Protein AF-A0A0G0AXN4-F1 (afdb_monomer)

Foldseek 3Di:
DVLQVLCCVPVVDRPFQADDCDDDPCNVVVVVVCVVQVVQAAAPDPVCVVVLVCLLQVLPDLLVVLLVVLVVLLPPPPPVPLNVLLVVLVVVLVVVSVSCNVGHHHHPVCSVVSSVSSLSSSVSSLVSVLPDPPDDNVVNVVSVVSNVVSVVVVVVVCCCVVVPCVPPHPLRVCVVVVVDDPLVVCCVQQVQCSFVLVCLVPPPPFAFEEAELQVCLVPPDPNVVSQSRRNRYHHDPVHPVPVQVVCCVVCCLVVFDKHKYFDQDAQDDLVPQDDPDPPDDPRNSSSSSSVNVQRVQWDDPDRRMTMHTSVSVVPD

Mean predicted aligned error: 14.29 Å

Solvent-accessible surface area (backbone atoms only — not comparable to full-atom values): 17798 Å² total; per-residue (Å²): 112,67,71,46,56,48,32,30,71,74,66,74,44,56,88,46,82,56,86,55,80,65,71,73,96,57,33,70,68,43,64,64,49,50,59,70,50,51,77,73,22,47,61,62,42,87,83,41,43,60,58,53,56,49,62,52,44,76,56,41,70,64,54,56,51,49,40,56,57,20,57,63,40,64,71,51,84,89,48,62,68,63,40,52,51,37,52,49,36,52,47,51,51,51,52,46,53,51,48,29,46,76,31,60,24,53,39,78,81,52,42,60,59,54,30,49,41,50,50,52,33,40,50,55,25,46,51,52,48,60,72,41,86,88,60,60,72,68,60,42,50,54,51,52,52,54,49,51,54,38,51,53,47,34,49,53,51,48,48,53,58,57,68,30,69,86,71,49,46,71,63,60,51,32,36,74,73,67,76,40,54,72,64,62,47,42,38,69,72,27,59,65,49,30,55,40,38,57,43,19,64,68,40,88,92,47,76,43,61,41,50,70,45,46,43,50,41,73,77,74,37,78,58,45,57,51,70,80,60,34,70,36,36,46,81,59,87,79,49,61,74,74,45,52,62,67,54,46,70,71,37,19,67,80,68,60,42,66,48,33,35,66,41,86,72,68,62,67,61,76,89,72,63,63,72,90,51,97,83,61,52,74,65,49,40,49,29,42,48,50,29,34,54,49,48,64,43,29,50,75,80,46,59,38,22,33,42,35,40,37,68,53,73,76,78,116

Structure (mmCIF, N/CA/C/O backbone):
data_AF-A0A0G0AXN4-F1
#
_entry.id   AF-A0A0G0AXN4-F1
#
loop_
_atom_site.group_PDB
_atom_site.id
_atom_site.type_symbol
_atom_site.label_atom_id
_atom_site.label_alt_id
_atom_site.label_comp_id
_atom_site.label_asym_id
_atom_site.label_entity_id
_atom_site.label_seq_id
_atom_site.pdbx_PDB_ins_code
_atom_site.Cartn_x
_atom_site.Cartn_y
_atom_site.Cartn_z
_atom_site.occupancy
_atom_site.B_iso_or_equiv
_atom_site.auth_seq_id
_atom_site.auth_comp_id
_atom_site.auth_asym_id
_atom_site.auth_atom_id
_atom_site.pdbx_PDB_model_num
ATOM 1 N N . GLY A 1 1 ? -11.201 -4.595 -3.837 1.00 35.09 1 GLY A N 1
ATOM 2 C CA . GLY A 1 1 ? -12.211 -5.566 -4.305 1.00 35.09 1 GLY A CA 1
ATOM 3 C C . GLY A 1 1 ? -11.827 -6.123 -5.661 1.00 35.09 1 GLY A C 1
ATOM 4 O O . GLY A 1 1 ? -11.268 -7.204 -5.726 1.00 35.09 1 GLY A O 1
ATOM 5 N N . TYR A 1 2 ? -12.055 -5.346 -6.721 1.00 38.50 2 TYR A N 1
ATOM 6 C CA . TYR A 1 2 ? -11.791 -5.703 -8.124 1.00 38.50 2 TYR A CA 1
ATOM 7 C C . TYR A 1 2 ? -10.370 -6.229 -8.407 1.00 38.50 2 TYR A C 1
ATOM 9 O O . TYR A 1 2 ? -10.210 -7.338 -8.906 1.00 38.50 2 TYR A O 1
ATOM 17 N N . TRP A 1 3 ? -9.335 -5.502 -7.976 1.00 40.78 3 TRP A N 1
ATOM 18 C CA . TRP A 1 3 ? -7.927 -5.896 -8.150 1.00 40.78 3 TRP A CA 1
ATOM 19 C C . TRP A 1 3 ? -7.558 -7.231 -7.493 1.00 40.78 3 TRP A C 1
ATOM 21 O O . TRP A 1 3 ? -6.656 -7.925 -7.953 1.00 40.78 3 TRP A O 1
ATOM 31 N N . TYR A 1 4 ? -8.295 -7.630 -6.456 1.00 52.03 4 TYR A N 1
ATOM 32 C CA . TYR A 1 4 ? -8.109 -8.922 -5.804 1.00 52.03 4 TYR A CA 1
ATOM 33 C C . TYR A 1 4 ? -8.625 -10.064 -6.670 1.00 52.03 4 TYR A C 1
ATOM 35 O O . TYR A 1 4 ? -7.916 -11.042 -6.877 1.00 52.03 4 TYR A O 1
ATOM 43 N N . ILE A 1 5 ? -9.835 -9.908 -7.209 1.00 43.62 5 ILE A N 1
ATOM 44 C CA . ILE A 1 5 ? -10.459 -10.889 -8.100 1.00 43.62 5 ILE A CA 1
ATOM 45 C C . ILE A 1 5 ? -9.647 -10.996 -9.394 1.00 43.62 5 ILE A C 1
ATOM 47 O O . ILE A 1 5 ? -9.349 -12.099 -9.838 1.00 43.62 5 ILE A O 1
ATOM 51 N N . LYS A 1 6 ? -9.193 -9.863 -9.942 1.00 42.75 6 LYS A N 1
ATOM 52 C CA . LYS A 1 6 ? -8.328 -9.832 -11.125 1.00 42.75 6 LYS A CA 1
ATOM 53 C C . LYS A 1 6 ? -7.014 -10.591 -10.900 1.00 42.75 6 LYS A C 1
ATOM 55 O O . LYS A 1 6 ? -6.674 -11.441 -11.713 1.00 42.75 6 LYS A O 1
ATOM 60 N N . ASN A 1 7 ? -6.299 -10.344 -9.798 1.00 42.16 7 ASN A N 1
ATOM 61 C CA . ASN A 1 7 ? -5.041 -11.050 -9.518 1.00 42.16 7 ASN A CA 1
ATOM 62 C C . ASN A 1 7 ? -5.248 -12.552 -9.268 1.00 42.16 7 ASN A C 1
ATOM 64 O O . ASN A 1 7 ? -4.429 -13.350 -9.713 1.00 42.16 7 ASN A O 1
ATOM 68 N N . ILE A 1 8 ? -6.361 -12.946 -8.634 1.00 44.78 8 ILE A N 1
ATOM 69 C CA . ILE A 1 8 ? -6.760 -14.360 -8.517 1.00 44.78 8 ILE A CA 1
ATOM 70 C C . ILE A 1 8 ? -6.939 -14.988 -9.901 1.00 44.78 8 ILE A C 1
ATOM 72 O O . ILE A 1 8 ? -6.417 -16.071 -10.144 1.00 44.78 8 ILE A O 1
ATOM 76 N N . ILE A 1 9 ? -7.668 -14.319 -10.799 1.00 42.59 9 ILE A N 1
ATOM 77 C CA . ILE A 1 9 ? -7.989 -14.843 -12.133 1.00 42.59 9 ILE A CA 1
ATOM 78 C C . ILE A 1 9 ? -6.741 -14.910 -13.021 1.00 42.59 9 ILE A C 1
ATOM 80 O O . ILE A 1 9 ? -6.538 -15.906 -13.706 1.00 42.59 9 ILE A O 1
ATOM 84 N N . ILE A 1 10 ? -5.899 -13.873 -13.009 1.00 40.69 10 ILE A N 1
ATOM 85 C CA . ILE A 1 10 ? -4.757 -13.754 -13.928 1.00 40.69 10 ILE A CA 1
ATOM 86 C C . ILE A 1 10 ? -3.542 -14.545 -13.444 1.00 40.69 10 ILE A C 1
ATOM 88 O O . ILE A 1 10 ? -2.899 -15.224 -14.239 1.00 40.69 10 ILE A O 1
ATOM 92 N N . TYR A 1 11 ? -3.218 -14.479 -12.152 1.00 38.41 11 TYR A N 1
ATOM 93 C CA . TYR A 1 11 ? -2.011 -15.112 -11.609 1.00 38.41 11 TYR A CA 1
ATOM 94 C C . TYR A 1 11 ? -2.297 -16.452 -10.922 1.00 38.41 11 TYR A C 1
ATOM 96 O O . TYR A 1 11 ? -1.381 -17.071 -10.382 1.00 38.41 11 TYR A O 1
ATOM 104 N N . GLY A 1 12 ? -3.562 -16.897 -10.891 1.00 32.59 12 GLY A N 1
ATOM 105 C CA . GLY A 1 12 ? -3.993 -18.107 -10.176 1.00 32.59 12 GLY A CA 1
ATOM 106 C C . GLY A 1 12 ? -3.777 -18.035 -8.661 1.00 32.59 12 GLY A C 1
ATOM 107 O O . GLY A 1 12 ? -3.978 -19.017 -7.951 1.00 32.59 12 GLY A O 1
ATOM 108 N N . ASN A 1 13 ? -3.337 -16.880 -8.163 1.00 35.72 13 ASN A N 1
ATOM 109 C CA . ASN A 1 13 ? -2.926 -16.665 -6.796 1.00 35.72 13 ASN A CA 1
ATOM 110 C C . ASN A 1 13 ? -3.374 -15.251 -6.418 1.00 35.72 13 ASN A C 1
ATOM 112 O O . ASN A 1 13 ? -2.931 -14.284 -7.051 1.00 35.72 13 ASN A O 1
ATOM 116 N N . PRO A 1 14 ? -4.277 -15.082 -5.436 1.00 38.84 14 PRO A N 1
ATOM 117 C CA . PRO A 1 14 ? -4.548 -13.754 -4.925 1.00 38.84 14 PRO A CA 1
ATOM 118 C C . PRO A 1 14 ? -3.212 -13.184 -4.467 1.00 38.84 14 PRO A C 1
ATOM 120 O O . PRO A 1 14 ? -2.593 -13.739 -3.563 1.00 38.84 14 PRO A O 1
ATOM 123 N N . ILE A 1 15 ? -2.769 -12.066 -5.042 1.00 37.84 15 ILE A N 1
ATOM 124 C CA . ILE A 1 15 ? -1.743 -11.242 -4.399 1.00 37.84 15 ILE A CA 1
ATOM 125 C C . ILE A 1 15 ? -2.423 -10.629 -3.163 1.00 37.84 15 ILE A C 1
ATOM 127 O O . ILE A 1 15 ? -2.881 -9.489 -3.152 1.00 37.84 15 ILE A O 1
ATOM 131 N N . TYR A 1 16 ? -2.594 -11.468 -2.148 1.00 40.22 16 TYR A N 1
ATOM 132 C CA . TYR A 1 16 ? -2.980 -11.162 -0.790 1.00 40.22 16 TYR A CA 1
ATOM 133 C C . TYR A 1 16 ? -1.839 -11.682 0.079 1.00 40.22 16 TYR A C 1
ATOM 135 O O . TYR A 1 16 ? -1.549 -12.875 0.026 1.00 40.22 16 TYR A O 1
ATOM 143 N N . PRO A 1 17 ? -1.249 -10.861 0.958 1.00 37.78 17 PRO A N 1
ATOM 144 C CA . PRO A 1 17 ? -0.261 -11.356 1.911 1.00 37.78 17 PRO A CA 1
ATOM 145 C C . PRO A 1 17 ? -0.874 -12.244 3.016 1.00 37.78 17 PRO A C 1
ATOM 147 O O . PRO A 1 17 ? -0.171 -12.620 3.942 1.00 37.78 17 PRO A O 1
ATOM 150 N N . PHE A 1 18 ? -2.186 -12.533 2.987 1.00 39.19 18 PHE A N 1
ATOM 151 C CA . PHE A 1 18 ? -2.944 -12.842 4.206 1.00 39.19 18 PHE A CA 1
ATOM 152 C C . PHE A 1 18 ? -3.647 -14.197 4.257 1.00 39.19 18 PHE A C 1
ATOM 154 O O . PHE A 1 18 ? -4.275 -14.463 5.266 1.00 39.19 18 PHE A O 1
ATOM 161 N N . LEU A 1 19 ? -3.643 -15.045 3.230 1.00 37.22 19 LEU A N 1
ATOM 162 C CA . LEU A 1 19 ? -4.358 -16.335 3.347 1.00 37.22 19 LEU A CA 1
ATOM 163 C C . LEU A 1 19 ? -3.520 -17.538 2.943 1.00 37.22 19 LEU A C 1
ATOM 165 O O . LEU A 1 19 ? -3.677 -18.598 3.540 1.00 37.22 19 LEU A O 1
ATOM 169 N N . PHE A 1 20 ? -2.578 -17.365 2.019 1.00 40.06 20 PHE A N 1
ATOM 170 C CA . PHE A 1 20 ? -1.683 -18.434 1.608 1.00 40.06 20 PHE A CA 1
ATOM 171 C C . PHE A 1 20 ? -0.272 -17.859 1.448 1.00 40.06 20 PHE A C 1
ATOM 173 O O . PHE A 1 20 ? -0.110 -16.884 0.712 1.00 40.06 20 PHE A O 1
ATOM 180 N N . PRO A 1 21 ? 0.764 -18.411 2.112 1.00 39.25 21 PRO A N 1
ATOM 181 C CA . PRO A 1 21 ? 2.118 -18.205 1.619 1.00 39.25 21 PRO A CA 1
ATOM 182 C C . PRO A 1 21 ? 2.131 -18.691 0.169 1.00 39.25 21 PRO A C 1
ATOM 184 O O . PRO A 1 21 ? 1.560 -19.738 -0.122 1.00 39.25 21 PRO A O 1
ATOM 187 N N . CYS A 1 22 ? 2.690 -17.910 -0.754 1.00 44.44 22 CYS A N 1
ATOM 188 C CA . CYS A 1 22 ? 2.650 -18.252 -2.172 1.00 44.44 22 CYS A CA 1
ATOM 189 C C . C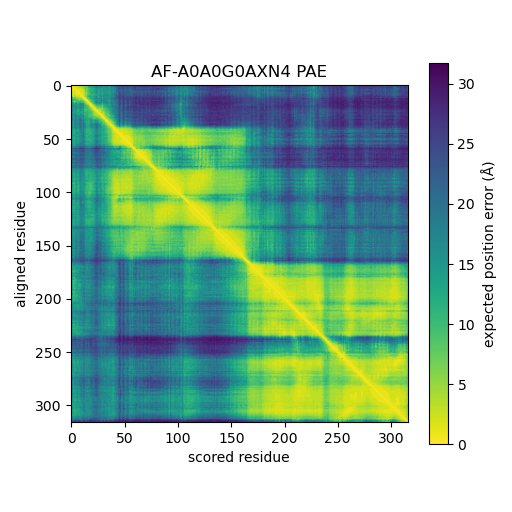YS A 1 22 ? 3.141 -19.687 -2.398 1.00 44.44 22 CYS A C 1
ATOM 191 O O . CYS A 1 22 ? 4.254 -20.041 -2.009 1.00 44.44 22 CYS A O 1
ATOM 193 N N . TRP A 1 23 ? 2.289 -20.518 -2.995 1.00 37.66 23 TRP A N 1
ATOM 194 C CA . TRP A 1 23 ? 2.576 -21.919 -3.290 1.00 37.66 23 TRP A CA 1
ATOM 195 C C . TRP A 1 23 ? 2.819 -22.105 -4.790 1.00 37.66 23 TRP A C 1
ATOM 197 O O . TRP A 1 23 ? 2.284 -21.374 -5.622 1.00 37.66 23 TRP A O 1
ATOM 207 N N . GLY A 1 24 ? 3.647 -23.088 -5.146 1.00 48.31 24 GLY A N 1
ATOM 208 C CA . GLY A 1 24 ? 3.966 -23.409 -6.540 1.00 48.31 24 GLY A CA 1
ATOM 209 C C . GLY A 1 24 ? 5.061 -22.531 -7.162 1.00 48.31 24 GLY A C 1
ATOM 210 O O . GLY A 1 24 ? 5.946 -22.027 -6.473 1.00 48.31 24 GLY A O 1
ATOM 211 N N . LYS A 1 25 ? 5.026 -22.380 -8.494 1.00 38.31 25 LYS A N 1
ATOM 212 C CA . LYS A 1 25 ? 6.112 -21.784 -9.304 1.00 38.31 25 LYS A CA 1
ATOM 213 C C . LYS A 1 25 ? 6.425 -20.307 -9.014 1.00 38.31 25 LYS A C 1
ATOM 215 O O . LYS A 1 25 ? 7.510 -19.866 -9.367 1.00 38.31 25 LYS A O 1
ATOM 220 N N . TYR A 1 26 ? 5.524 -19.570 -8.362 1.00 40.53 26 TYR A N 1
ATOM 221 C CA . TYR A 1 26 ? 5.661 -18.126 -8.101 1.00 40.53 26 TYR A CA 1
ATOM 222 C C . TYR A 1 26 ? 6.087 -17.793 -6.658 1.00 40.53 26 TYR A C 1
ATOM 224 O O . TYR A 1 26 ? 6.039 -16.640 -6.237 1.00 40.53 26 TYR A O 1
ATOM 232 N N . ALA A 1 27 ? 6.508 -18.792 -5.870 1.00 46.47 27 ALA A N 1
ATOM 233 C CA . ALA A 1 27 ? 6.927 -18.589 -4.480 1.00 46.47 27 ALA A CA 1
ATOM 234 C C . ALA A 1 27 ? 8.145 -17.648 -4.335 1.00 46.47 27 ALA A C 1
ATOM 236 O O . ALA A 1 27 ? 8.232 -16.906 -3.356 1.00 46.47 27 ALA A O 1
ATOM 237 N N . MET A 1 28 ? 9.060 -17.635 -5.315 1.00 41.72 28 MET A N 1
ATOM 238 C CA . MET A 1 28 ? 10.238 -16.752 -5.315 1.00 41.72 28 MET A CA 1
ATOM 239 C C . MET A 1 28 ? 9.874 -15.265 -5.454 1.00 41.72 28 MET A C 1
ATOM 241 O O . MET A 1 28 ? 10.440 -14.442 -4.736 1.00 41.72 28 MET A O 1
ATOM 245 N N . ASP A 1 29 ? 8.885 -14.926 -6.285 1.00 41.50 29 ASP A N 1
ATOM 246 C CA . ASP A 1 29 ? 8.445 -13.538 -6.516 1.00 41.50 29 ASP A CA 1
ATOM 247 C C . ASP A 1 29 ? 7.659 -12.952 -5.332 1.00 41.50 29 ASP A C 1
ATOM 249 O O . ASP A 1 29 ? 7.487 -11.740 -5.207 1.00 41.50 29 ASP A O 1
ATOM 253 N N . CYS A 1 30 ? 7.194 -13.798 -4.411 1.00 43.09 30 CYS A N 1
ATOM 254 C CA . CYS A 1 30 ? 6.518 -13.342 -3.201 1.00 43.09 30 CYS A CA 1
ATOM 255 C C . CYS A 1 30 ? 7.479 -12.967 -2.071 1.00 43.09 30 CYS A C 1
ATOM 257 O O . CYS A 1 30 ? 7.135 -12.116 -1.251 1.00 43.09 30 CYS A O 1
ATOM 259 N N . ASN A 1 31 ? 8.695 -13.519 -2.038 1.00 36.31 31 ASN A N 1
ATOM 260 C CA . ASN A 1 31 ? 9.705 -13.092 -1.064 1.00 36.31 31 ASN A CA 1
ATOM 261 C C . ASN A 1 31 ? 10.154 -11.641 -1.301 1.00 36.31 31 ASN A C 1
ATOM 263 O O . ASN A 1 31 ? 10.486 -10.947 -0.344 1.00 36.31 31 ASN A O 1
ATOM 267 N N . THR A 1 32 ? 10.089 -11.151 -2.541 1.00 37.12 32 THR A N 1
ATOM 268 C CA . THR A 1 32 ? 10.331 -9.739 -2.884 1.00 37.12 32 THR A CA 1
ATOM 269 C C . THR A 1 32 ? 9.103 -8.847 -2.644 1.00 37.12 32 THR A C 1
ATOM 271 O O . THR A 1 32 ? 9.248 -7.644 -2.440 1.00 37.12 32 THR A O 1
ATOM 274 N N . GLY A 1 33 ? 7.892 -9.417 -2.595 1.00 35.66 33 GLY A N 1
ATOM 275 C CA . GLY A 1 33 ? 6.657 -8.731 -2.180 1.00 35.66 33 GLY A CA 1
ATOM 276 C C . GLY A 1 33 ? 6.429 -8.681 -0.658 1.00 35.66 33 GLY A C 1
ATOM 277 O O . GLY A 1 33 ? 5.703 -7.823 -0.159 1.00 35.66 33 GLY A O 1
ATOM 278 N N . ALA A 1 34 ? 7.059 -9.567 0.115 1.00 34.31 34 ALA A N 1
ATOM 279 C CA . ALA A 1 34 ? 6.960 -9.565 1.576 1.00 34.31 34 ALA A CA 1
ATOM 280 C C . ALA A 1 34 ? 7.666 -8.351 2.212 1.00 34.31 34 ALA A C 1
ATOM 282 O O . ALA A 1 34 ? 7.193 -7.821 3.218 1.00 34.31 34 ALA A O 1
ATOM 283 N N . SER A 1 35 ? 8.751 -7.860 1.604 1.00 36.22 35 SER A N 1
ATOM 284 C CA . SER A 1 35 ? 9.393 -6.581 1.950 1.00 36.22 35 SER A CA 1
ATOM 285 C C . SER A 1 35 ? 8.551 -5.372 1.522 1.00 36.22 35 SER A C 1
ATOM 287 O O . SER A 1 35 ? 8.444 -4.414 2.278 1.00 36.22 35 SER A O 1
ATOM 289 N N . PHE A 1 36 ? 7.861 -5.458 0.382 1.00 35.50 36 PHE A N 1
ATOM 290 C CA . PHE A 1 36 ? 6.991 -4.409 -0.171 1.00 35.50 36 PHE A CA 1
ATOM 291 C C . PHE A 1 36 ? 5.822 -4.003 0.752 1.00 35.50 36 PHE A C 1
ATOM 293 O O . PHE A 1 36 ? 5.457 -2.836 0.809 1.00 35.50 36 PHE A O 1
ATOM 300 N N . PHE A 1 37 ? 5.241 -4.941 1.514 1.00 35.12 37 PHE A N 1
ATOM 301 C CA . PHE A 1 37 ? 4.202 -4.640 2.522 1.00 35.12 37 PHE A CA 1
ATOM 302 C C . PHE A 1 37 ? 4.708 -4.696 3.974 1.00 35.12 37 PHE A C 1
ATOM 304 O O . PHE A 1 37 ? 4.029 -4.222 4.892 1.00 35.12 37 PHE A O 1
ATOM 311 N N . GLY A 1 38 ? 5.889 -5.280 4.197 1.00 32.91 38 GLY A N 1
ATOM 312 C CA . GLY A 1 38 ? 6.520 -5.408 5.511 1.00 32.91 38 GLY A CA 1
ATOM 313 C C . GLY A 1 38 ? 6.941 -4.072 6.125 1.00 32.91 38 GLY A C 1
ATOM 314 O O . GLY A 1 38 ? 7.048 -3.985 7.346 1.00 32.91 38 GLY A O 1
ATOM 315 N N . GLU A 1 39 ? 7.117 -3.033 5.305 1.00 37.66 39 GLU A N 1
ATOM 316 C CA . GLU A 1 39 ? 7.390 -1.663 5.761 1.00 37.66 39 GLU A CA 1
ATOM 317 C C . GLU A 1 39 ? 6.123 -0.872 6.112 1.00 37.66 39 GLU A C 1
ATOM 319 O O . GLU A 1 39 ? 6.180 0.107 6.851 1.00 37.66 39 GLU A O 1
ATOM 324 N N . TRP A 1 40 ? 4.954 -1.295 5.623 1.00 40.88 40 TRP A N 1
ATOM 325 C CA . TRP A 1 40 ? 3.707 -0.545 5.803 1.00 40.88 40 TRP A CA 1
ATOM 326 C C . TRP A 1 40 ? 2.955 -0.956 7.071 1.00 40.88 40 TRP A C 1
ATOM 328 O O . TRP A 1 40 ? 2.123 -0.202 7.569 1.00 40.88 40 TRP A O 1
ATOM 338 N N . THR A 1 41 ? 3.238 -2.140 7.619 1.00 50.28 41 THR A N 1
ATOM 339 C CA . THR A 1 41 ? 2.525 -2.727 8.762 1.00 50.28 41 THR A CA 1
ATOM 340 C C . THR A 1 41 ? 3.457 -2.954 9.955 1.00 50.28 41 THR A C 1
ATOM 342 O O . THR A 1 41 ? 4.608 -3.358 9.825 1.00 50.28 41 THR A O 1
ATOM 345 N N . THR A 1 42 ? 2.966 -2.718 11.172 1.00 59.34 42 THR A N 1
ATOM 346 C CA . THR A 1 42 ? 3.735 -2.979 12.396 1.00 59.34 42 THR A CA 1
ATOM 347 C C . THR A 1 42 ? 3.603 -4.449 12.790 1.00 59.34 42 THR A C 1
ATOM 349 O O . THR A 1 42 ? 2.513 -4.904 13.134 1.00 59.34 42 THR A O 1
ATOM 352 N N . LYS A 1 43 ? 4.700 -5.216 12.803 1.00 66.19 43 LYS A N 1
ATOM 353 C CA . LYS A 1 43 ? 4.677 -6.627 13.243 1.00 66.19 43 LYS A CA 1
ATOM 354 C C . LYS A 1 43 ? 4.092 -6.762 14.653 1.00 66.19 43 LYS A C 1
ATOM 356 O O . LYS A 1 43 ? 4.540 -6.073 15.567 1.00 66.19 43 LYS A O 1
ATOM 361 N N . ILE A 1 44 ? 3.152 -7.688 14.847 1.00 68.62 44 ILE A N 1
ATOM 362 C CA . ILE A 1 44 ? 2.536 -7.956 16.156 1.00 68.62 44 ILE A CA 1
ATOM 363 C C . ILE A 1 44 ? 3.407 -8.953 16.932 1.00 68.62 44 ILE A C 1
ATOM 365 O O . ILE A 1 44 ? 3.253 -10.168 16.826 1.00 68.62 44 ILE A O 1
ATOM 369 N N . ASN A 1 45 ? 4.353 -8.431 17.707 1.00 76.00 45 ASN A N 1
ATOM 370 C CA . ASN A 1 45 ? 5.250 -9.196 18.575 1.00 76.00 45 ASN A CA 1
ATOM 371 C C . ASN A 1 45 ? 5.336 -8.541 19.966 1.00 76.00 45 ASN A C 1
ATOM 373 O O . ASN A 1 45 ? 4.788 -7.462 20.180 1.00 76.00 45 ASN A O 1
ATOM 377 N N . LEU A 1 46 ? 6.028 -9.173 20.917 1.00 77.25 46 LEU A N 1
ATOM 378 C CA . LEU A 1 46 ? 6.146 -8.654 22.289 1.00 77.25 46 LEU A CA 1
ATOM 379 C C . LEU A 1 46 ? 6.779 -7.254 22.364 1.00 77.25 46 LEU A C 1
ATOM 381 O O . LEU A 1 46 ? 6.455 -6.490 23.269 1.00 77.25 46 LEU A O 1
ATOM 385 N N . VAL A 1 47 ? 7.634 -6.901 21.402 1.00 74.88 47 VAL A N 1
ATOM 386 C CA . VAL A 1 47 ? 8.285 -5.584 21.333 1.00 74.88 47 VAL A CA 1
ATOM 387 C C . VAL A 1 47 ? 7.272 -4.500 20.949 1.00 74.88 47 VAL A C 1
ATOM 389 O O . VAL A 1 47 ? 7.175 -3.463 21.602 1.00 74.88 47 VAL A O 1
ATOM 392 N N . ASN A 1 48 ? 6.456 -4.763 19.928 1.00 71.06 48 ASN A N 1
ATOM 393 C CA . ASN A 1 48 ? 5.556 -3.776 19.336 1.00 71.06 48 ASN A CA 1
ATOM 394 C C . ASN A 1 48 ? 4.146 -3.779 19.940 1.00 71.06 48 ASN A C 1
ATOM 396 O O . ASN A 1 48 ? 3.427 -2.790 19.800 1.00 71.06 48 ASN A O 1
ATOM 400 N N . ILE A 1 49 ? 3.728 -4.852 20.624 1.00 79.31 49 ILE A N 1
ATOM 401 C CA . ILE A 1 49 ? 2.353 -5.003 21.134 1.00 79.31 49 ILE A CA 1
ATOM 402 C C . ILE A 1 49 ? 1.958 -3.865 22.076 1.00 79.31 49 ILE A C 1
ATOM 404 O O . ILE A 1 49 ? 0.828 -3.384 22.032 1.00 79.31 49 ILE A O 1
ATOM 408 N N . LYS A 1 50 ? 2.906 -3.371 22.882 1.00 78.50 50 LYS A N 1
ATOM 409 C CA . LYS A 1 50 ? 2.683 -2.224 23.765 1.00 78.50 50 LYS A CA 1
ATOM 410 C C . LYS A 1 50 ? 2.357 -0.965 22.962 1.00 78.50 50 LYS A C 1
ATOM 412 O O . LYS A 1 50 ? 1.409 -0.264 23.303 1.00 78.50 50 LYS A O 1
ATOM 417 N N . SER A 1 51 ? 3.115 -0.700 21.898 1.00 73.81 51 SER A N 1
ATOM 418 C CA . SER A 1 51 ? 2.877 0.436 21.000 1.00 73.81 51 SER A CA 1
ATOM 419 C C . SER A 1 51 ? 1.520 0.311 20.303 1.00 73.81 51 SER A C 1
ATOM 421 O O . SER A 1 51 ? 0.736 1.256 20.310 1.00 73.81 51 SER A O 1
ATOM 423 N N . ILE A 1 52 ? 1.187 -0.888 19.813 1.00 75.81 52 ILE A N 1
ATOM 424 C CA . ILE A 1 52 ? -0.100 -1.185 19.171 1.00 75.81 52 ILE A CA 1
ATOM 425 C C . ILE A 1 52 ? -1.266 -0.913 20.134 1.00 75.81 52 ILE A C 1
ATOM 427 O O . ILE A 1 52 ? -2.163 -0.141 19.800 1.00 75.81 52 ILE A O 1
ATOM 431 N N . ILE A 1 53 ? -1.238 -1.461 21.354 1.00 78.31 53 ILE A N 1
ATOM 432 C CA . ILE A 1 53 ? -2.310 -1.270 22.348 1.00 78.31 53 ILE A CA 1
ATOM 433 C C . ILE A 1 53 ? -2.437 0.201 22.759 1.00 78.31 53 ILE A C 1
ATOM 435 O O . ILE A 1 53 ? -3.546 0.727 22.832 1.00 78.31 53 ILE A O 1
ATOM 439 N N . LEU A 1 54 ? -1.317 0.889 22.999 1.00 75.88 54 LEU A N 1
ATOM 440 C CA . LEU A 1 54 ? -1.338 2.316 23.331 1.00 75.88 54 LEU A CA 1
ATOM 441 C C . LEU A 1 54 ? -1.876 3.158 22.172 1.00 75.88 54 LEU A C 1
ATOM 443 O O . LEU A 1 54 ? -2.600 4.124 22.406 1.00 75.88 54 LEU A O 1
ATOM 447 N N . SER A 1 55 ? -1.576 2.774 20.930 1.00 73.81 55 SER A N 1
ATOM 448 C CA . SER A 1 55 ? -2.109 3.456 19.755 1.00 73.81 55 SER A CA 1
ATOM 449 C C . SER A 1 55 ? -3.632 3.331 19.674 1.00 73.81 55 SER A C 1
ATOM 451 O O . SER A 1 55 ? -4.282 4.310 19.316 1.00 73.81 55 SER A O 1
ATOM 453 N N . LEU A 1 56 ? -4.204 2.175 20.038 1.00 75.25 56 LEU A N 1
ATOM 454 C CA . LEU A 1 56 ? -5.649 1.897 20.020 1.00 75.25 56 LEU A CA 1
ATOM 455 C C . LEU A 1 56 ? -6.431 2.676 21.091 1.00 75.25 56 LEU A C 1
ATOM 457 O O . LEU A 1 56 ? -7.653 2.791 21.012 1.00 75.25 56 LEU A O 1
ATOM 461 N N . ILE A 1 57 ? -5.738 3.232 22.091 1.00 74.62 57 ILE A N 1
ATOM 462 C CA . ILE A 1 57 ? -6.335 3.992 23.194 1.00 74.62 57 ILE A CA 1
ATOM 463 C C . ILE A 1 57 ? -5.679 5.384 23.280 1.00 74.62 57 ILE A C 1
ATOM 465 O O . ILE A 1 57 ? -4.991 5.713 24.252 1.00 74.62 57 ILE A O 1
ATOM 469 N N . PRO A 1 58 ? -5.901 6.262 22.283 1.00 60.06 58 PRO A N 1
ATOM 470 C CA . PRO A 1 58 ? -5.213 7.550 22.209 1.00 60.06 58 PRO A CA 1
ATOM 471 C C . PRO A 1 58 ? -5.640 8.542 23.306 1.00 60.06 58 PRO A C 1
ATOM 473 O O . PRO A 1 58 ? -4.922 9.500 23.590 1.00 60.06 58 PRO A O 1
ATOM 476 N N . GLY A 1 59 ? -6.789 8.319 23.958 1.00 60.25 59 GLY A N 1
ATOM 477 C CA . GLY A 1 59 ? -7.297 9.159 25.053 1.00 60.25 59 GLY A CA 1
ATOM 478 C C . GLY A 1 59 ? -6.504 9.066 26.367 1.00 60.25 59 GLY A C 1
ATOM 479 O O . GLY A 1 59 ? -6.824 9.779 27.319 1.00 60.25 59 GLY A O 1
ATOM 480 N N . GLY A 1 60 ? -5.456 8.236 26.415 1.00 65.12 60 GLY A N 1
ATOM 481 C CA . GLY A 1 60 ? -4.500 8.156 27.518 1.00 65.12 60 GLY A CA 1
ATOM 482 C C . GLY A 1 60 ? -4.917 7.233 28.668 1.00 65.12 60 GLY A C 1
ATOM 483 O O . GLY A 1 60 ? -5.893 6.484 28.591 1.00 65.12 60 GLY A O 1
ATOM 484 N N . LYS A 1 61 ? -4.158 7.317 29.771 1.00 66.75 61 LYS A N 1
ATOM 485 C CA . LYS A 1 61 ? -4.318 6.514 31.000 1.00 66.75 61 LYS A CA 1
ATOM 486 C C . LYS A 1 61 ? -5.766 6.414 31.538 1.00 66.75 61 LYS A C 1
ATOM 488 O O . LYS A 1 61 ? -6.105 5.332 32.008 1.00 66.75 61 LYS A O 1
ATOM 493 N N . PRO A 1 62 ? -6.641 7.442 31.453 1.00 66.56 62 PRO A N 1
ATOM 494 C CA . PRO A 1 62 ? -8.005 7.355 31.988 1.00 66.56 62 PRO A CA 1
ATOM 495 C C . PRO A 1 62 ? -8.871 6.272 31.333 1.00 66.56 62 PRO A C 1
ATOM 497 O O . PRO A 1 62 ? -9.598 5.575 32.033 1.00 66.56 62 PRO A O 1
ATOM 500 N N . ILE A 1 63 ? -8.765 6.074 30.013 1.00 65.69 63 ILE A N 1
ATOM 501 C CA . ILE A 1 63 ? -9.535 5.032 29.309 1.00 65.69 63 ILE A CA 1
ATOM 502 C C . ILE A 1 63 ? -9.037 3.644 29.691 1.00 65.69 63 ILE A C 1
ATOM 504 O O . ILE A 1 63 ? -9.840 2.738 29.872 1.00 65.69 63 ILE A O 1
ATOM 508 N N . VAL A 1 64 ? -7.724 3.489 29.867 1.00 66.56 64 VAL A N 1
ATOM 509 C CA . VAL A 1 64 ? -7.118 2.236 30.337 1.00 66.56 64 VAL A CA 1
ATOM 510 C C . VAL A 1 64 ? -7.576 1.920 31.762 1.00 66.56 64 VAL A C 1
ATOM 512 O O . VAL A 1 64 ? -7.957 0.790 32.044 1.00 66.56 64 VAL A O 1
ATOM 515 N N . ILE A 1 65 ? -7.610 2.921 32.648 1.00 67.50 65 ILE A N 1
ATOM 516 C CA . ILE A 1 65 ? -8.123 2.775 34.017 1.00 67.50 65 ILE A CA 1
ATOM 517 C C . ILE A 1 65 ? -9.605 2.389 33.995 1.00 67.50 65 ILE A C 1
ATOM 519 O O . ILE A 1 65 ? -10.001 1.471 34.705 1.00 67.50 65 ILE A O 1
ATOM 523 N N . MET A 1 66 ? -10.421 3.025 33.152 1.00 65.50 66 MET A N 1
ATOM 524 C CA . MET A 1 66 ? -11.829 2.651 33.009 1.00 65.50 66 MET A CA 1
ATOM 525 C C . MET A 1 66 ? -11.997 1.254 32.426 1.00 65.50 66 MET A C 1
ATOM 527 O O . MET A 1 66 ? -12.808 0.502 32.947 1.00 65.50 66 MET A O 1
ATOM 531 N N . ALA A 1 67 ? -11.208 0.869 31.421 1.00 65.25 67 ALA A N 1
ATOM 532 C CA . ALA A 1 67 ? -11.204 -0.490 30.894 1.00 65.25 67 ALA A CA 1
ATOM 533 C C . ALA A 1 67 ? -10.915 -1.499 32.014 1.00 65.25 67 ALA A C 1
ATOM 535 O O . ALA A 1 67 ? -11.706 -2.418 32.198 1.00 65.25 67 ALA A O 1
ATOM 536 N N . LEU A 1 68 ? -9.880 -1.260 32.829 1.00 67.12 68 LEU A N 1
ATOM 537 C CA . LEU A 1 68 ? -9.505 -2.105 33.970 1.00 67.12 68 LEU A CA 1
ATOM 538 C C . LEU A 1 68 ? -10.589 -2.171 35.060 1.00 67.12 68 LEU A C 1
ATOM 540 O O . LEU A 1 68 ? -10.925 -3.257 35.532 1.00 67.12 68 LEU A O 1
ATOM 544 N N . LEU A 1 69 ? -11.173 -1.033 35.446 1.00 66.38 69 LEU A N 1
ATOM 545 C CA . LEU A 1 69 ? -12.281 -0.976 36.414 1.00 66.38 69 LEU A CA 1
ATOM 546 C C . LEU A 1 69 ? -13.533 -1.687 35.883 1.00 66.38 69 LEU A C 1
ATOM 548 O O . LEU A 1 69 ? -14.287 -2.322 36.625 1.00 66.38 69 LEU A O 1
ATOM 552 N N . SER A 1 70 ? -13.741 -1.623 34.573 1.00 63.88 70 SER A N 1
ATOM 553 C CA . SER A 1 70 ? -14.861 -2.262 33.902 1.00 63.88 70 SER A CA 1
ATOM 554 C C . SER A 1 70 ? -14.700 -3.789 33.838 1.00 63.88 70 SER A C 1
ATOM 556 O O . SER A 1 70 ? -15.686 -4.506 34.014 1.00 63.88 70 SER A O 1
ATOM 558 N N . THR A 1 71 ? -13.467 -4.311 33.757 1.00 66.25 71 THR A N 1
ATOM 559 C CA . THR A 1 71 ? -13.183 -5.754 33.838 1.00 66.25 71 THR A CA 1
ATOM 560 C C . THR A 1 71 ? -13.579 -6.347 35.191 1.00 66.25 71 TH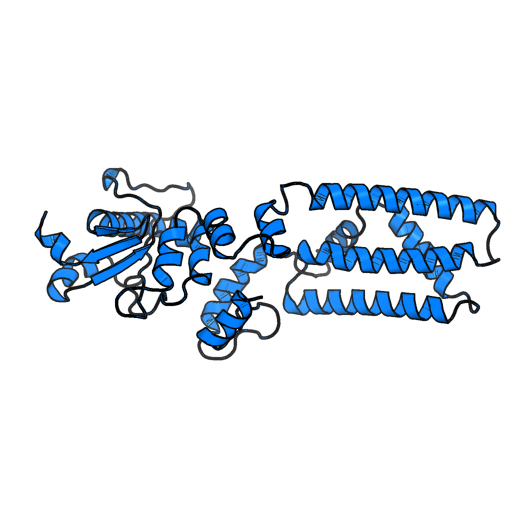R A C 1
ATOM 562 O O . THR A 1 71 ? -14.125 -7.447 35.240 1.00 66.25 71 THR A O 1
ATOM 565 N N . PHE A 1 72 ? -13.407 -5.607 36.294 1.00 67.56 72 PHE A N 1
ATOM 566 C CA . PHE A 1 72 ? -13.889 -6.038 37.618 1.00 67.56 72 PHE A CA 1
ATOM 567 C C . PHE A 1 72 ? -15.420 -6.151 37.681 1.00 67.56 72 PHE A C 1
ATOM 569 O O . PHE A 1 72 ? -15.969 -6.999 38.388 1.00 67.56 72 PHE A O 1
ATOM 576 N N . SER A 1 73 ? -16.129 -5.351 36.885 1.00 64.50 73 SER A N 1
ATOM 577 C CA . SER A 1 73 ? -17.597 -5.338 36.841 1.00 64.50 73 SER A CA 1
ATOM 578 C C . SER A 1 73 ? -18.176 -6.584 36.156 1.00 64.50 73 SER A C 1
ATOM 580 O O . SER A 1 73 ? -19.302 -6.994 36.457 1.00 64.50 73 SER A O 1
ATOM 582 N N . ILE A 1 74 ? -17.387 -7.258 35.307 1.00 67.75 74 ILE A N 1
ATOM 583 C CA . ILE A 1 74 ? -17.748 -8.518 34.632 1.00 67.75 74 ILE A CA 1
ATOM 584 C C . ILE A 1 74 ? -17.992 -9.650 35.646 1.00 67.75 74 ILE A C 1
ATOM 586 O O . ILE A 1 74 ? -18.723 -10.595 35.352 1.00 67.75 74 ILE A O 1
ATOM 590 N N . PHE A 1 75 ? -17.505 -9.555 36.885 1.00 69.44 75 PHE A N 1
ATOM 591 C CA . PHE A 1 75 ? -17.764 -10.569 37.915 1.00 69.44 75 PHE A CA 1
ATOM 592 C C . PHE A 1 75 ? -19.143 -10.432 38.601 1.00 69.44 75 PHE A C 1
ATOM 594 O O . PHE A 1 75 ? -19.614 -11.372 39.240 1.00 69.44 75 PHE A O 1
ATOM 601 N N . CYS A 1 76 ? -19.900 -9.348 38.377 1.00 67.94 76 CYS A N 1
ATOM 602 C CA . CYS A 1 76 ? -21.214 -9.123 39.007 1.00 67.94 76 CYS A CA 1
ATOM 603 C C . CYS A 1 76 ? -22.310 -10.073 38.487 1.00 67.94 76 CYS A C 1
ATOM 605 O O . CYS A 1 76 ? -22.769 -9.909 37.361 1.00 67.94 76 CYS A O 1
ATOM 607 N N . LYS A 1 77 ? -22.782 -11.065 39.259 1.00 63.59 77 LYS A N 1
ATOM 608 C CA . LYS A 1 77 ? -23.714 -12.131 38.788 1.00 63.59 77 LYS A CA 1
ATOM 609 C C . LYS A 1 77 ? -25.011 -11.653 38.093 1.00 63.59 77 LYS A C 1
ATOM 611 O O . LYS A 1 77 ? -25.582 -12.410 37.320 1.00 63.59 77 LYS A O 1
ATOM 616 N N . LYS A 1 78 ? -25.451 -10.409 38.308 1.00 75.25 78 LYS A N 1
ATOM 617 C CA . LYS A 1 78 ? -26.756 -9.883 37.860 1.00 75.25 78 LYS A CA 1
ATOM 618 C C . LYS A 1 78 ? -26.878 -9.589 36.348 1.00 75.25 78 LYS A C 1
ATOM 620 O O . LYS A 1 78 ? -27.993 -9.472 35.859 1.00 75.25 78 LYS A O 1
ATOM 625 N N . PHE A 1 79 ? -25.768 -9.486 35.609 1.00 78.38 79 PHE A N 1
ATOM 626 C CA . PHE A 1 79 ? -25.741 -8.984 34.218 1.00 78.38 79 PHE A CA 1
ATOM 627 C C . PHE A 1 79 ? -25.238 -10.025 33.205 1.00 78.38 79 PHE A C 1
ATOM 629 O O . PHE A 1 79 ? -24.228 -9.833 32.536 1.00 78.38 79 PHE A O 1
ATOM 636 N N . VAL A 1 80 ? -25.888 -11.191 33.135 1.00 82.88 80 VAL A N 1
ATOM 637 C CA . VAL A 1 80 ? -25.388 -12.338 32.348 1.00 82.88 80 VAL A CA 1
ATOM 638 C C . VAL A 1 80 ? -25.340 -12.055 30.838 1.00 82.88 80 VAL A C 1
ATOM 640 O O . VAL A 1 80 ? -24.392 -12.480 30.179 1.00 82.88 80 VAL A O 1
ATOM 643 N N . LYS A 1 81 ? -26.324 -11.339 30.274 1.00 85.94 81 LYS A N 1
ATOM 644 C CA . LYS A 1 81 ? -26.385 -11.056 28.826 1.00 85.94 81 LYS A CA 1
ATOM 645 C C . LYS A 1 81 ? -25.301 -10.066 28.400 1.00 85.94 81 LYS A C 1
ATOM 647 O O . LYS A 1 81 ? -24.567 -10.324 27.451 1.00 85.94 81 LYS A O 1
ATOM 652 N N . GLU A 1 82 ? -25.161 -8.971 29.135 1.00 85.75 82 GLU A N 1
ATOM 653 C CA . GLU A 1 82 ? -24.186 -7.918 28.865 1.00 85.75 82 GLU A CA 1
ATOM 654 C C . GLU A 1 82 ? -22.753 -8.443 29.010 1.00 85.75 82 GLU A C 1
ATOM 656 O O . GLU A 1 82 ? -21.899 -8.140 28.181 1.00 85.75 82 GLU A O 1
ATOM 661 N N . LYS A 1 83 ? -22.495 -9.328 29.982 1.00 82.38 83 LYS A N 1
ATOM 662 C CA . LYS A 1 83 ? -21.207 -10.032 30.087 1.00 82.38 83 LYS A CA 1
ATOM 663 C C . LYS A 1 83 ? -20.885 -10.874 28.863 1.00 82.38 83 LYS A C 1
ATOM 665 O O . LYS A 1 83 ? -19.751 -10.837 28.399 1.00 82.38 83 LYS A O 1
ATOM 670 N N . LYS A 1 84 ? -21.857 -11.639 28.349 1.00 86.56 84 LYS A N 1
ATOM 671 C CA . LYS A 1 84 ? -21.654 -12.450 27.140 1.00 86.56 84 LYS A CA 1
ATOM 672 C C . LYS A 1 84 ? -21.257 -11.570 25.956 1.00 86.56 84 LYS A C 1
ATOM 674 O O . LYS A 1 84 ? -20.356 -11.950 25.223 1.00 86.56 84 LYS A O 1
ATOM 679 N N . LEU A 1 85 ? -21.862 -10.386 25.819 1.00 87.69 85 LEU A N 1
ATOM 680 C CA . LEU A 1 85 ? -21.484 -9.414 24.786 1.00 87.69 85 LEU A CA 1
ATOM 681 C C . LEU A 1 85 ? -20.054 -8.893 24.968 1.00 87.69 85 LEU A C 1
ATOM 683 O O . LEU A 1 85 ? -19.301 -8.859 24.002 1.00 87.69 85 LEU A O 1
ATOM 687 N N . VAL A 1 86 ? -19.650 -8.535 26.190 1.00 84.94 86 VAL A N 1
ATOM 688 C CA . VAL A 1 86 ? -18.268 -8.090 26.457 1.00 84.94 86 VAL A CA 1
ATOM 689 C C . VAL A 1 86 ? -17.262 -9.194 26.132 1.00 84.94 86 VAL A C 1
ATOM 691 O O . VAL A 1 86 ? -16.277 -8.943 25.447 1.00 84.94 86 VAL A O 1
ATOM 694 N N . VAL A 1 87 ? -17.524 -10.430 26.569 1.00 86.31 87 VAL A N 1
ATOM 695 C CA . VAL A 1 87 ? -16.667 -11.587 26.260 1.00 86.31 87 VAL A CA 1
ATOM 696 C C . VAL A 1 87 ? -16.612 -11.844 24.755 1.00 86.31 87 VAL A C 1
ATOM 698 O O . VAL A 1 87 ? -15.539 -12.115 24.229 1.00 86.31 87 VAL A O 1
ATOM 701 N N . PHE A 1 88 ? -17.738 -11.714 24.054 1.00 89.88 88 PHE A N 1
ATOM 702 C CA . PHE A 1 88 ? -17.802 -11.857 22.602 1.00 89.88 88 PHE A CA 1
ATOM 703 C C . PHE A 1 88 ? -16.948 -10.807 21.879 1.00 89.88 88 PHE A C 1
ATOM 705 O O . PHE A 1 88 ? -16.148 -11.167 21.020 1.00 89.88 88 PHE A O 1
ATOM 712 N N . TYR A 1 89 ? -17.035 -9.529 22.259 1.00 86.81 89 TYR A N 1
ATOM 713 C CA . TYR A 1 89 ? -16.199 -8.484 21.657 1.00 86.81 89 TYR A CA 1
ATOM 714 C C . TYR A 1 89 ? -14.713 -8.653 21.976 1.00 86.81 89 TYR A C 1
ATOM 716 O O . TYR A 1 89 ? -13.879 -8.459 21.093 1.00 86.81 89 TYR A O 1
ATOM 724 N N . LEU A 1 90 ? -14.368 -9.068 23.198 1.00 85.62 90 LEU A N 1
ATOM 725 C CA . LEU A 1 90 ? -12.987 -9.406 23.551 1.00 85.62 90 LEU A CA 1
ATOM 726 C C . LEU A 1 90 ? -12.473 -10.600 22.742 1.00 85.62 90 LEU A C 1
ATOM 728 O O . LEU A 1 90 ? -11.325 -10.588 22.305 1.00 85.62 90 LEU A O 1
ATOM 732 N N . PHE A 1 91 ? -13.315 -11.609 22.510 1.00 88.56 91 PHE A N 1
ATOM 733 C CA . PHE A 1 91 ? -12.973 -12.742 21.659 1.00 88.56 91 PHE A CA 1
ATOM 734 C C . PHE A 1 91 ? -12.710 -12.298 20.219 1.00 88.56 91 PHE A C 1
ATOM 736 O O . PHE A 1 91 ? -11.668 -12.661 19.682 1.00 88.56 91 PHE A O 1
ATOM 743 N N . ILE A 1 92 ? -13.584 -11.475 19.623 1.00 87.00 92 ILE A N 1
ATOM 744 C CA . ILE A 1 92 ? -13.365 -10.920 18.274 1.00 87.00 92 ILE A CA 1
ATOM 745 C C . ILE A 1 92 ? -12.051 -10.141 18.233 1.00 87.00 92 ILE A C 1
ATOM 747 O O . ILE A 1 92 ? -11.225 -10.390 17.364 1.00 87.00 92 ILE 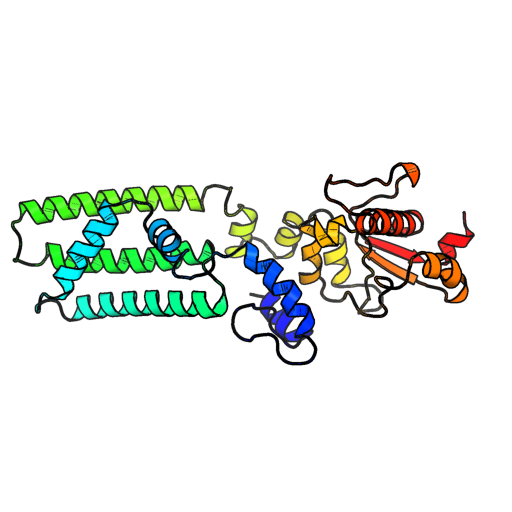A O 1
ATOM 751 N N . PHE A 1 93 ? -11.814 -9.262 19.208 1.00 86.38 93 PHE A N 1
ATOM 752 C CA . PHE A 1 93 ? -10.588 -8.472 19.285 1.00 86.38 93 PHE A CA 1
ATOM 753 C C . PHE A 1 93 ? -9.327 -9.351 19.353 1.00 86.38 93 PHE A C 1
ATOM 755 O O . PHE A 1 93 ? -8.348 -9.108 18.648 1.00 86.38 93 PHE A O 1
ATOM 762 N N . ILE A 1 94 ? -9.331 -10.397 20.185 1.00 87.31 94 ILE A N 1
ATOM 763 C CA . ILE A 1 94 ? -8.201 -11.332 20.297 1.00 87.31 94 ILE A CA 1
ATOM 764 C C . ILE A 1 94 ? -8.038 -12.139 19.008 1.00 87.31 94 ILE A C 1
ATOM 766 O O . ILE A 1 94 ? -6.919 -12.280 18.516 1.00 87.31 94 ILE A O 1
ATOM 770 N N . PHE A 1 95 ? -9.136 -12.655 18.457 1.00 87.00 95 PHE A N 1
ATOM 771 C CA . PHE A 1 95 ? -9.138 -13.405 17.205 1.00 87.00 95 PHE A CA 1
ATOM 772 C C . PHE A 1 95 ? -8.566 -12.568 16.061 1.00 87.00 95 PHE A C 1
ATOM 774 O O . PHE A 1 95 ? -7.743 -13.052 15.284 1.00 87.00 95 PHE A O 1
ATOM 781 N N . GLU A 1 96 ? -8.932 -11.294 15.995 1.00 81.44 96 GLU A N 1
ATOM 782 C CA . GLU A 1 96 ? -8.431 -10.367 14.994 1.00 81.44 96 GLU A CA 1
ATOM 783 C C . GLU A 1 96 ? -6.964 -10.012 15.234 1.00 81.44 96 GLU A C 1
ATOM 785 O O . GLU A 1 96 ? -6.189 -10.053 14.288 1.00 81.44 96 GLU A O 1
ATOM 790 N N . LEU A 1 97 ? -6.512 -9.789 16.475 1.00 81.50 97 LEU A N 1
ATOM 791 C CA . LEU A 1 97 ? -5.075 -9.640 16.764 1.00 81.50 97 LEU A CA 1
ATOM 792 C C . LEU A 1 97 ? -4.262 -10.867 16.343 1.00 81.50 97 LEU A C 1
ATOM 794 O O . LEU A 1 97 ? -3.166 -10.714 15.804 1.00 81.50 97 LEU A O 1
ATOM 798 N N . ILE A 1 98 ? -4.769 -12.074 16.602 1.00 80.56 98 ILE A N 1
ATOM 799 C CA . ILE A 1 98 ? -4.114 -13.325 16.200 1.00 80.56 98 ILE A CA 1
ATOM 800 C C . ILE A 1 98 ? -4.085 -13.424 14.676 1.00 80.56 98 ILE A C 1
ATOM 802 O O . ILE A 1 98 ? -3.028 -13.689 14.108 1.00 80.56 98 ILE A O 1
ATOM 806 N N . SER A 1 99 ? -5.206 -13.142 14.014 1.00 72.56 99 SER A N 1
ATOM 807 C CA . SER A 1 99 ? -5.301 -13.128 12.554 1.00 72.56 99 SER A CA 1
ATOM 808 C C . SER A 1 99 ? -4.322 -12.115 11.961 1.00 72.56 99 SER A C 1
ATOM 810 O O . SER A 1 99 ? -3.470 -12.469 11.158 1.00 72.56 99 SER A O 1
ATOM 812 N N . LEU A 1 100 ? -4.326 -10.869 12.430 1.00 68.81 100 LEU A N 1
ATOM 813 C CA . LEU A 1 100 ? -3.387 -9.838 11.990 1.00 68.81 100 LEU A CA 1
ATOM 814 C C . LEU A 1 100 ? -1.934 -10.238 12.259 1.00 68.81 100 LEU A C 1
ATOM 816 O O . LEU A 1 100 ? -1.076 -9.987 11.420 1.00 68.81 100 LEU A O 1
ATOM 820 N N . ARG A 1 101 ? -1.635 -10.887 13.390 1.00 71.62 101 ARG A N 1
ATOM 821 C CA . ARG A 1 101 ? -0.283 -11.370 13.701 1.00 71.62 101 ARG A CA 1
ATOM 822 C C . ARG A 1 101 ? 0.193 -12.423 12.707 1.00 71.62 101 ARG A C 1
ATOM 824 O O . ARG A 1 101 ? 1.358 -12.387 12.326 1.00 71.62 101 ARG A O 1
ATOM 831 N N . LEU A 1 102 ? -0.674 -13.369 12.360 1.00 61.44 102 LEU A N 1
ATOM 832 C CA . LEU A 1 102 ? -0.342 -14.484 11.474 1.00 61.44 102 LEU A CA 1
ATOM 833 C C . LEU A 1 102 ? -0.291 -14.063 10.007 1.00 61.44 102 LEU A C 1
ATOM 835 O O . LEU A 1 102 ? 0.440 -14.668 9.232 1.00 61.44 102 LEU A O 1
ATOM 839 N N . LEU A 1 103 ? -1.064 -13.040 9.643 1.00 57.66 103 LEU A N 1
ATOM 840 C CA . LEU A 1 103 ? -1.321 -12.707 8.252 1.00 57.66 103 LEU A CA 1
ATOM 841 C C . LEU A 1 103 ? -0.600 -11.432 7.814 1.00 57.66 103 LEU A C 1
ATOM 843 O O . LEU A 1 103 ? 0.137 -11.453 6.837 1.00 57.66 103 LEU A O 1
ATOM 847 N N . SER A 1 104 ? -0.816 -10.307 8.503 1.00 53.41 104 SER A N 1
ATOM 848 C CA . SER A 1 104 ? -0.545 -8.986 7.920 1.00 53.41 104 SER A CA 1
ATOM 849 C C . SER A 1 104 ?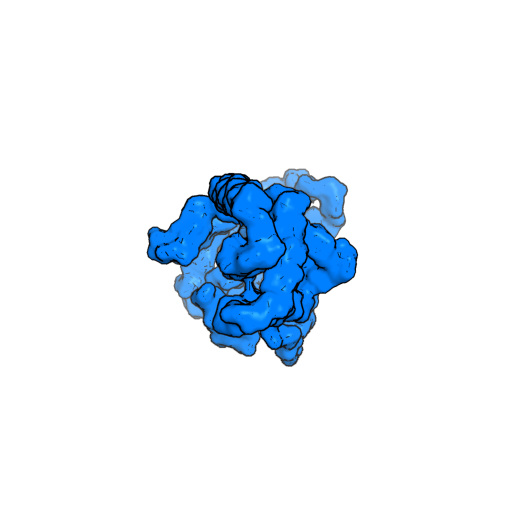 0.362 -8.058 8.706 1.00 53.41 104 SER A C 1
ATOM 851 O O . SER A 1 104 ? 0.820 -7.078 8.142 1.00 53.41 104 SER A O 1
ATOM 853 N N . GLY A 1 105 ? 0.549 -8.272 10.006 1.00 60.28 105 GLY A N 1
ATOM 854 C CA . GLY A 1 105 ? 0.927 -7.190 10.913 1.00 60.28 105 GLY A CA 1
ATOM 855 C C . GLY A 1 105 ? -0.222 -6.195 11.153 1.00 60.28 105 GLY A C 1
ATOM 856 O O . GLY A 1 105 ? -1.314 -6.302 10.593 1.00 60.28 105 GLY A O 1
ATOM 857 N N . PHE A 1 106 ? 0.007 -5.219 12.026 1.00 57.53 106 PHE A N 1
ATOM 858 C CA . PHE A 1 106 ? -0.955 -4.188 12.404 1.00 57.53 106 PHE A CA 1
ATOM 859 C C . PHE A 1 106 ? -0.828 -2.963 11.486 1.00 57.53 106 PHE A C 1
ATOM 861 O O . PHE A 1 106 ? 0.210 -2.305 11.456 1.00 57.53 106 PHE A O 1
ATOM 868 N N . TYR A 1 107 ? -1.888 -2.659 10.739 1.00 65.62 107 TYR A N 1
ATOM 869 C CA . TYR A 1 107 ? -1.974 -1.526 9.808 1.00 65.62 107 TYR A CA 1
ATOM 870 C C . TYR A 1 107 ? -2.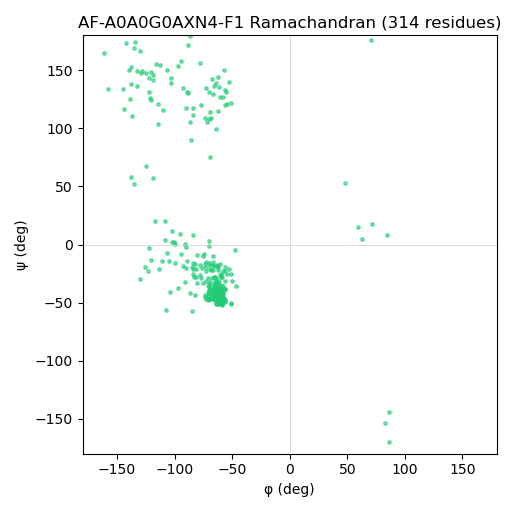982 -0.485 10.291 1.00 65.62 107 TYR A C 1
ATOM 872 O O . TYR A 1 107 ? -3.963 -0.831 10.954 1.00 65.62 107 TYR A O 1
ATOM 880 N N . ILE A 1 108 ? -2.801 0.775 9.884 1.00 56.34 108 ILE A N 1
ATOM 881 C CA . ILE A 1 108 ? -3.658 1.890 10.310 1.00 56.34 108 ILE A CA 1
ATOM 882 C C . ILE A 1 108 ? -5.136 1.692 9.936 1.00 56.34 108 ILE A C 1
ATOM 884 O O . ILE A 1 108 ? -6.014 2.132 10.664 1.00 56.34 108 ILE A O 1
ATOM 888 N N . ARG A 1 109 ? -5.439 0.934 8.873 1.00 56.03 109 ARG A N 1
ATOM 889 C CA . ARG A 1 109 ? -6.830 0.600 8.502 1.00 56.03 109 ARG A CA 1
ATOM 890 C C . ARG A 1 109 ? -7.553 -0.274 9.533 1.00 56.03 109 ARG A C 1
ATOM 892 O O . ARG A 1 109 ? -8.760 -0.157 9.694 1.00 56.03 109 ARG A O 1
ATOM 899 N N . TYR A 1 110 ? -6.824 -1.149 10.230 1.00 66.62 110 TYR A N 1
ATOM 900 C CA . TYR A 1 110 ? -7.393 -2.019 11.267 1.00 66.62 110 TYR A CA 1
ATOM 901 C C . TYR A 1 110 ? -7.517 -1.296 12.608 1.00 66.62 110 TYR A C 1
ATOM 903 O O . TYR A 1 110 ? -8.246 -1.736 13.493 1.00 66.62 110 TYR A O 1
ATOM 911 N N . HIS A 1 111 ? -6.816 -0.168 12.751 1.00 68.50 111 HIS A N 1
ATOM 912 C CA . HIS A 1 111 ? -6.793 0.641 13.961 1.00 68.50 111 HIS A CA 1
ATOM 913 C C . HIS A 1 111 ? -8.202 1.063 14.385 1.00 68.50 111 HIS A C 1
ATOM 915 O O . HIS A 1 111 ? -8.587 0.827 15.526 1.00 68.50 111 HIS A O 1
ATOM 921 N N . GLN A 1 112 ? -9.012 1.562 13.448 1.00 67.81 112 GLN A N 1
ATOM 922 C CA . GLN A 1 112 ? -10.378 2.008 13.729 1.00 67.81 112 GLN A CA 1
ATOM 923 C C . GLN A 1 112 ? -11.306 0.867 14.146 1.00 67.81 112 GLN A C 1
ATOM 925 O O . GLN A 1 112 ? -12.042 0.999 15.121 1.00 67.81 112 GLN A O 1
ATOM 930 N N . HIS A 1 113 ? -11.262 -0.260 13.432 1.00 72.12 113 HIS A N 1
ATOM 931 C CA . HIS A 1 113 ? -12.117 -1.407 13.731 1.00 72.12 113 HIS A CA 1
ATOM 932 C C . HIS A 1 113 ? -11.823 -1.956 15.134 1.00 72.12 113 HIS A C 1
ATOM 934 O O . HIS A 1 113 ? -12.714 -2.077 15.976 1.00 72.12 113 HIS A O 1
ATOM 940 N N . MET A 1 114 ? -10.541 -2.156 15.432 1.00 78.62 114 MET A N 1
ATOM 941 C CA . MET A 1 114 ? -10.068 -2.635 16.728 1.00 78.62 114 MET A CA 1
ATOM 942 C C . MET A 1 114 ? -10.358 -1.645 17.862 1.00 78.62 114 MET A C 1
ATOM 944 O O . MET A 1 114 ? -10.711 -2.042 18.974 1.00 78.62 114 MET A O 1
ATOM 948 N N . GLN A 1 115 ? -10.269 -0.346 17.586 1.00 76.12 115 GLN A N 1
ATOM 949 C CA . GLN A 1 115 ? -10.621 0.707 18.532 1.00 76.12 115 GLN A CA 1
ATOM 950 C C . GLN A 1 115 ? -12.123 0.731 18.837 1.00 76.12 115 GLN A C 1
ATOM 952 O O . GLN A 1 115 ? -12.499 0.893 19.998 1.00 76.12 115 GLN A O 1
ATOM 957 N N . ILE A 1 116 ? -12.983 0.510 17.839 1.00 77.31 116 ILE A N 1
ATOM 958 C CA . ILE A 1 116 ? -14.435 0.384 18.034 1.00 77.31 116 ILE A CA 1
ATOM 959 C C . ILE A 1 116 ? -14.754 -0.825 18.918 1.00 77.31 116 ILE A C 1
ATOM 961 O O . ILE A 1 116 ? -15.528 -0.687 19.864 1.00 77.31 116 ILE A O 1
ATOM 965 N N . LEU A 1 117 ? -14.130 -1.984 18.681 1.00 82.25 117 LEU A N 1
ATOM 966 C CA . LEU A 1 117 ? -14.330 -3.183 19.509 1.00 82.25 117 LEU A CA 1
ATOM 967 C C . LEU A 1 117 ? -13.957 -2.940 20.981 1.00 82.25 117 LEU A C 1
ATOM 969 O O . LEU A 1 117 ? -14.709 -3.314 21.890 1.00 82.25 117 LEU A O 1
ATOM 973 N N . ILE A 1 118 ? -12.832 -2.259 21.230 1.00 79.06 118 ILE A N 1
ATOM 974 C CA . ILE A 1 118 ? -12.429 -1.850 22.584 1.00 79.06 118 ILE A CA 1
ATOM 975 C C . ILE A 1 118 ? -13.460 -0.883 23.178 1.00 79.06 118 ILE A C 1
ATOM 977 O O . ILE A 1 118 ? -13.905 -1.079 24.309 1.00 79.06 118 ILE A O 1
ATOM 981 N N . LEU A 1 119 ? -13.873 0.147 22.435 1.00 78.06 119 LEU A N 1
ATOM 982 C CA . LEU A 1 119 ? -14.828 1.147 22.918 1.00 78.06 119 LEU A CA 1
ATOM 983 C C . LEU A 1 119 ? -16.191 0.530 23.250 1.00 78.06 119 LEU A C 1
ATOM 985 O O . LEU A 1 119 ? -16.749 0.846 24.300 1.00 78.06 119 LEU A O 1
ATOM 989 N N . LEU A 1 120 ? -16.707 -0.383 22.425 1.00 81.50 120 LEU A N 1
ATOM 990 C CA . LEU A 1 120 ? -17.946 -1.120 22.701 1.00 81.50 120 LEU A CA 1
ATOM 991 C C . LEU A 1 120 ? -17.824 -1.954 23.979 1.00 81.50 120 LEU A C 1
ATOM 993 O O . LEU A 1 120 ? -18.706 -1.901 24.840 1.00 81.50 120 LEU A O 1
ATOM 997 N N . SER A 1 121 ? -16.698 -2.653 24.145 1.00 82.31 121 SER A N 1
ATOM 998 C CA . SER A 1 121 ? -16.414 -3.449 25.344 1.00 82.31 121 SER A CA 1
ATOM 999 C C . SER A 1 121 ? -16.400 -2.585 26.608 1.00 82.31 121 SER A C 1
ATOM 1001 O O . SER A 1 121 ? -17.045 -2.930 27.601 1.00 82.31 121 SER A O 1
ATOM 1003 N N . ILE A 1 122 ? -15.733 -1.426 26.564 1.00 78.50 122 ILE A N 1
ATOM 1004 C CA . ILE A 1 122 ? -15.694 -0.469 27.681 1.00 78.50 122 ILE A CA 1
ATOM 1005 C C . ILE A 1 122 ? -17.085 0.126 27.928 1.00 78.50 122 ILE A C 1
ATOM 1007 O O . ILE A 1 122 ? -17.488 0.256 29.078 1.00 78.50 122 ILE A O 1
ATOM 1011 N N . THR A 1 123 ? -17.847 0.455 26.883 1.00 79.88 123 THR A N 1
ATOM 1012 C CA . THR A 1 123 ? -19.184 1.063 27.008 1.00 79.88 123 THR A CA 1
ATOM 1013 C C . THR A 1 123 ? -20.148 0.146 27.750 1.00 79.88 123 THR A C 1
ATOM 1015 O O . THR A 1 123 ? -20.780 0.558 28.724 1.00 79.88 123 THR A O 1
ATOM 1018 N N . ILE A 1 124 ? -20.230 -1.118 27.331 1.00 81.25 124 ILE A N 1
ATOM 1019 C CA . ILE A 1 124 ? -21.109 -2.106 27.967 1.00 81.25 124 ILE A CA 1
ATOM 1020 C C . ILE A 1 124 ? -20.655 -2.369 29.404 1.00 81.25 124 ILE A C 1
ATOM 1022 O O . ILE A 1 124 ? -21.477 -2.436 30.317 1.00 81.25 124 ILE A O 1
ATOM 1026 N N . SER A 1 125 ? -19.347 -2.453 29.632 1.00 79.62 125 SER A N 1
ATOM 1027 C CA . SER A 1 125 ? -18.803 -2.704 30.966 1.00 79.62 125 SER A CA 1
ATOM 1028 C C . SER A 1 125 ? -19.018 -1.511 31.917 1.00 79.62 125 SER A C 1
ATOM 1030 O O . SER A 1 125 ? -19.373 -1.706 33.080 1.00 79.62 125 SER A O 1
ATOM 1032 N N . SER A 1 126 ? -18.923 -0.273 31.423 1.00 77.50 126 SER A N 1
ATOM 1033 C CA . SER A 1 126 ? -19.285 0.949 32.158 1.00 77.50 126 SER A CA 1
ATOM 1034 C C . SER A 1 126 ? -20.780 1.011 32.476 1.00 77.50 126 SER A C 1
ATOM 1036 O O . SER A 1 126 ? -21.158 1.384 33.588 1.00 77.50 126 SER A O 1
ATOM 1038 N N . TYR A 1 127 ? -21.648 0.590 31.549 1.00 80.56 127 TYR A N 1
ATOM 1039 C CA . TYR A 1 127 ? -23.088 0.473 31.803 1.00 80.56 127 TYR A CA 1
ATOM 1040 C C . TYR A 1 127 ? -23.383 -0.501 32.953 1.00 80.56 127 TYR A C 1
ATOM 1042 O O . TYR A 1 127 ? -24.136 -0.168 33.873 1.00 80.56 127 TYR A O 1
ATOM 1050 N N . ILE A 1 128 ? -22.740 -1.676 32.946 1.00 81.62 128 ILE A N 1
ATOM 1051 C CA . ILE A 1 128 ? -22.837 -2.659 34.036 1.00 81.62 128 ILE A CA 1
ATOM 1052 C C . ILE A 1 128 ? -22.397 -2.028 35.366 1.00 81.62 128 ILE A C 1
ATOM 1054 O O . ILE A 1 128 ? -23.106 -2.161 36.368 1.00 81.62 128 ILE A O 1
ATOM 1058 N N . PHE A 1 129 ? -21.267 -1.313 35.380 1.00 79.56 129 PHE A N 1
ATOM 1059 C CA . PHE A 1 129 ? -20.737 -0.649 36.575 1.00 79.56 129 PHE A CA 1
ATOM 1060 C C . PHE A 1 129 ? -21.730 0.368 37.161 1.00 79.56 129 PHE A C 1
ATOM 1062 O O . PHE A 1 129 ? -22.071 0.288 38.346 1.00 79.56 129 PHE A O 1
ATOM 1069 N N . ILE A 1 130 ? -22.254 1.274 36.324 1.00 78.19 130 ILE A N 1
ATOM 1070 C CA . ILE A 1 130 ? -23.208 2.326 36.721 1.00 78.19 130 ILE A CA 1
ATOM 1071 C C . ILE A 1 130 ? -24.510 1.715 37.263 1.00 78.19 130 ILE A C 1
ATOM 1073 O O . ILE A 1 130 ? -25.059 2.188 38.266 1.00 78.19 130 ILE A O 1
ATOM 1077 N N . LYS A 1 131 ? -25.001 0.638 36.642 1.00 80.94 131 LYS A N 1
ATOM 1078 C CA . LYS A 1 131 ? -26.235 -0.044 37.057 1.00 80.94 131 LYS A CA 1
ATOM 1079 C C . LYS A 1 131 ? -26.055 -0.921 38.300 1.00 80.94 131 LYS A C 1
ATOM 1081 O O . LYS A 1 131 ? -27.040 -1.235 38.965 1.00 80.94 131 LYS A O 1
ATOM 1086 N N . SER A 1 132 ? -24.830 -1.321 38.642 1.00 78.38 132 SER A N 1
ATOM 1087 C CA . SER A 1 132 ? -24.573 -2.127 39.841 1.00 78.38 132 SER A CA 1
ATOM 1088 C C . SER A 1 132 ? -24.849 -1.325 41.117 1.00 78.38 132 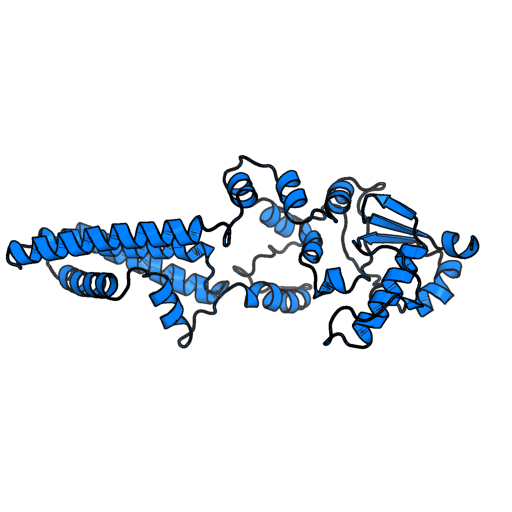SER A C 1
ATOM 1090 O O . SER A 1 132 ? -24.523 -0.148 41.196 1.00 78.38 132 SER A O 1
ATOM 1092 N N . ASN A 1 133 ? -25.401 -1.943 42.161 1.00 79.38 133 ASN A N 1
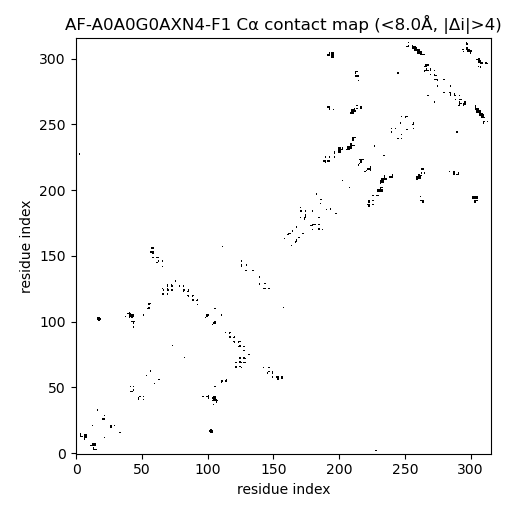ATOM 1093 C CA . ASN A 1 133 ? -25.578 -1.277 43.461 1.00 79.38 133 ASN A CA 1
ATOM 1094 C C . ASN A 1 133 ? -24.319 -1.331 44.343 1.00 79.38 133 ASN A C 1
ATOM 1096 O O . ASN A 1 133 ? -24.380 -0.955 45.506 1.00 79.38 133 ASN A O 1
ATOM 1100 N N . MET A 1 134 ? -23.185 -1.796 43.808 1.00 74.50 134 MET A N 1
ATOM 1101 C CA . MET A 1 134 ? -21.965 -2.011 44.590 1.00 74.50 134 MET A CA 1
ATOM 1102 C C . MET A 1 134 ? -21.250 -0.720 44.996 1.00 74.50 134 MET A C 1
ATOM 1104 O O . MET A 1 134 ? -20.443 -0.746 45.918 1.00 74.50 134 MET A O 1
ATOM 1108 N N . PHE A 1 135 ? -21.531 0.398 44.322 1.00 77.12 135 PHE A N 1
ATOM 1109 C CA . PHE A 1 135 ? -20.808 1.652 44.520 1.00 77.12 135 PHE A CA 1
ATOM 1110 C C . PHE A 1 135 ? -21.743 2.819 44.862 1.00 77.12 135 PHE A C 1
ATOM 1112 O O . PHE A 1 135 ? -22.867 2.877 44.343 1.00 77.12 135 PHE A O 1
ATOM 1119 N N . PRO A 1 136 ? -21.279 3.789 45.673 1.00 85.00 136 PRO A N 1
ATOM 1120 C CA . PRO A 1 136 ? -22.018 5.014 45.957 1.00 85.00 136 PRO A CA 1
ATOM 1121 C C . PRO A 1 136 ? -22.379 5.803 44.691 1.00 85.00 136 PRO A C 1
ATOM 1123 O O . PRO A 1 136 ? -21.638 5.812 43.704 1.00 85.00 136 PRO A O 1
ATOM 1126 N N . LYS A 1 137 ? -23.498 6.539 44.733 1.00 85.81 137 LYS A N 1
ATOM 1127 C CA . LYS A 1 137 ? -24.009 7.322 43.590 1.00 85.81 137 LYS A CA 1
ATOM 1128 C C . LYS A 1 137 ? -22.986 8.335 43.056 1.00 85.81 137 LYS A C 1
ATOM 1130 O O . LYS A 1 137 ? -22.868 8.479 41.844 1.00 85.81 137 LYS A O 1
ATOM 1135 N N . PHE A 1 138 ? -22.215 8.984 43.933 1.00 85.25 138 PHE A N 1
ATOM 1136 C CA . PHE A 1 138 ? -21.203 9.964 43.522 1.00 85.25 138 PHE A CA 1
ATOM 1137 C C . PHE A 1 138 ? -20.069 9.328 42.695 1.00 85.25 138 PHE A C 1
ATOM 1139 O O . PHE A 1 138 ? -19.668 9.893 41.683 1.00 85.25 138 PHE A O 1
ATOM 1146 N N . VAL A 1 139 ? -19.617 8.115 43.049 1.00 80.75 139 VAL A N 1
ATOM 1147 C CA . VAL A 1 139 ? -18.581 7.376 42.299 1.00 80.75 139 VAL A CA 1
ATOM 1148 C C . VAL A 1 139 ? -19.065 7.069 40.884 1.00 80.75 139 VAL A C 1
ATOM 1150 O O . VAL A 1 139 ? -18.336 7.266 39.916 1.00 80.75 139 VAL A O 1
ATOM 1153 N N . LYS A 1 140 ? -20.325 6.644 40.745 1.00 80.50 140 LYS A N 1
ATOM 1154 C CA . LYS A 1 140 ? -20.936 6.370 39.436 1.00 80.50 140 LYS A CA 1
ATOM 1155 C C . LYS A 1 140 ? -21.001 7.615 38.555 1.00 80.50 140 LYS A C 1
ATOM 1157 O O . LYS A 1 140 ? -20.740 7.514 37.362 1.00 80.50 140 LYS A O 1
ATOM 1162 N N . ILE A 1 141 ? -21.329 8.770 39.139 1.00 83.06 141 ILE A N 1
ATOM 1163 C CA . ILE A 1 141 ? -21.369 10.053 38.423 1.00 83.06 141 ILE A CA 1
ATOM 1164 C C . ILE A 1 141 ? -19.966 10.431 37.938 1.00 83.06 141 ILE A C 1
ATOM 1166 O O . ILE A 1 141 ? -19.804 10.750 36.763 1.00 83.06 141 ILE A O 1
ATOM 1170 N N . ILE A 1 142 ? -18.945 10.324 38.796 1.00 81.38 142 ILE A N 1
ATOM 1171 C CA . ILE A 1 142 ? -17.549 10.601 38.418 1.00 81.38 142 ILE A CA 1
ATOM 1172 C C . ILE A 1 142 ? -17.115 9.699 37.255 1.00 81.38 142 ILE A C 1
ATOM 1174 O O . ILE A 1 142 ? -16.580 10.190 36.263 1.00 81.38 142 ILE A O 1
ATOM 1178 N N . VAL A 1 143 ? -17.394 8.394 37.334 1.00 76.50 143 VAL A N 1
ATOM 1179 C CA . VAL A 1 143 ? -17.062 7.442 36.260 1.00 76.50 143 VAL A CA 1
ATOM 1180 C C . VAL A 1 143 ? -17.810 7.771 34.966 1.00 76.50 143 VAL A C 1
ATOM 1182 O O . VAL A 1 143 ? -17.200 7.748 33.901 1.00 76.50 143 VAL A O 1
ATOM 1185 N N . ALA A 1 144 ? -19.092 8.139 35.034 1.00 79.06 144 ALA A N 1
ATOM 1186 C CA . ALA A 1 144 ? -19.867 8.532 33.857 1.00 79.06 144 ALA A CA 1
ATOM 1187 C C . ALA A 1 144 ? -19.303 9.794 33.176 1.00 79.06 144 ALA A C 1
ATOM 1189 O O . ALA A 1 144 ? -19.192 9.831 31.951 1.00 79.06 144 ALA A O 1
ATOM 1190 N N . VAL A 1 145 ? -18.889 10.799 33.955 1.00 81.81 145 VAL A N 1
ATOM 1191 C CA . VAL A 1 145 ? -18.261 12.025 33.431 1.00 81.81 145 VAL A CA 1
ATOM 1192 C C . VAL A 1 145 ? -16.903 11.719 32.796 1.00 81.81 145 VAL A C 1
ATOM 1194 O O . VAL A 1 145 ? -16.644 12.142 31.670 1.00 81.81 145 VAL A O 1
ATOM 1197 N N . LEU A 1 146 ? -16.050 10.936 33.466 1.00 77.19 146 LEU A N 1
ATOM 1198 C CA . LEU A 1 146 ? -14.751 10.523 32.920 1.00 77.19 146 LEU A CA 1
ATOM 1199 C C . LEU A 1 146 ? -14.901 9.706 31.631 1.00 77.19 146 LEU A C 1
ATOM 1201 O O . LEU A 1 146 ? -14.104 9.865 30.701 1.00 77.19 146 LEU A O 1
ATOM 1205 N N . PHE A 1 147 ? -15.936 8.870 31.559 1.00 76.38 147 PHE A N 1
ATOM 1206 C CA . PHE A 1 147 ? -16.280 8.096 30.374 1.00 76.38 147 PHE A CA 1
ATOM 1207 C C . PHE A 1 147 ? -16.695 8.991 29.208 1.00 76.38 147 PHE A C 1
ATOM 1209 O O . PHE A 1 147 ? -16.136 8.869 28.117 1.00 76.38 147 PHE A O 1
ATOM 1216 N N . LEU A 1 148 ? -17.594 9.946 29.452 1.00 79.31 148 LEU A N 1
ATOM 1217 C CA . LEU A 1 148 ? -18.040 10.901 28.440 1.00 79.31 148 LEU A CA 1
ATOM 1218 C C . LEU A 1 148 ? -16.872 11.738 27.897 1.00 79.31 148 LEU A C 1
ATOM 1220 O O . LEU A 1 148 ? -16.670 11.801 26.685 1.00 79.31 148 LEU A O 1
ATOM 1224 N N . LEU A 1 149 ? -16.055 12.314 28.785 1.00 79.44 149 LEU A N 1
ATOM 1225 C CA . LEU A 1 149 ? -14.873 13.096 28.403 1.00 79.44 149 LEU A CA 1
ATOM 1226 C C . LEU A 1 149 ? -13.883 12.268 27.581 1.00 79.44 149 LEU A C 1
ATOM 1228 O O . LEU A 1 149 ? -13.286 12.758 26.622 1.00 79.44 149 LEU A O 1
ATOM 1232 N N . SER A 1 150 ? -13.728 10.996 27.934 1.00 74.25 150 SER A N 1
ATOM 1233 C CA . SER A 1 150 ? -12.847 10.081 27.222 1.00 74.25 150 SER A CA 1
ATOM 1234 C C . SER A 1 150 ? -13.355 9.718 25.833 1.00 74.25 150 SER A C 1
ATOM 1236 O O . SER A 1 150 ? -12.549 9.686 24.907 1.00 74.25 150 SER A O 1
ATOM 1238 N N . ILE A 1 151 ? -14.660 9.472 25.667 1.00 75.19 151 ILE A N 1
ATOM 1239 C CA . ILE A 1 151 ? -15.266 9.255 24.346 1.00 75.19 151 ILE A CA 1
ATOM 1240 C C . ILE A 1 151 ? -15.077 10.494 23.483 1.00 75.19 151 ILE A C 1
ATOM 1242 O O . ILE A 1 151 ? -14.600 10.364 22.362 1.00 75.19 151 ILE A O 1
ATOM 1246 N N . ILE A 1 152 ? -15.393 11.682 24.005 1.00 78.81 152 ILE A N 1
ATOM 1247 C CA . ILE A 1 152 ? -15.267 12.941 23.260 1.00 78.81 152 ILE A CA 1
ATOM 1248 C C . ILE A 1 152 ? -13.818 13.150 22.820 1.00 78.81 152 ILE A C 1
ATOM 1250 O O . ILE A 1 152 ? -13.554 13.382 21.644 1.00 78.81 152 ILE A O 1
ATOM 1254 N N . ARG A 1 153 ? -12.854 12.996 23.734 1.00 76.94 153 ARG A N 1
ATOM 1255 C CA . ARG A 1 153 ? -11.428 13.117 23.408 1.00 76.94 153 ARG A CA 1
ATOM 1256 C C . ARG A 1 153 ? -10.986 12.079 22.379 1.00 76.94 153 ARG A C 1
ATOM 1258 O O . ARG A 1 153 ? -10.221 12.404 21.478 1.00 76.94 153 ARG A O 1
ATOM 1265 N N . ASN A 1 154 ? -11.431 10.834 22.523 1.00 72.75 154 ASN A N 1
ATOM 1266 C CA . ASN A 1 154 ? -11.079 9.754 21.613 1.00 72.75 154 ASN A CA 1
ATOM 1267 C C . ASN A 1 154 ? -11.670 10.009 20.216 1.00 72.75 154 ASN A C 1
ATOM 1269 O O . ASN A 1 154 ? -10.927 9.960 19.245 1.00 72.75 154 ASN A O 1
ATOM 1273 N N . TYR A 1 155 ? -12.938 10.417 20.133 1.00 73.81 155 TYR A N 1
ATOM 1274 C CA . TYR A 1 155 ? -13.584 10.861 18.900 1.00 73.81 155 TYR A CA 1
ATOM 1275 C C . TYR A 1 155 ? -12.818 12.013 18.247 1.00 73.81 155 TYR A C 1
ATOM 1277 O O . TYR A 1 155 ? -12.458 11.899 17.085 1.00 73.81 155 TYR A O 1
ATOM 1285 N N . ILE A 1 156 ? -12.470 13.068 18.993 1.00 73.75 156 ILE A N 1
ATOM 1286 C CA . ILE A 1 156 ? -11.678 14.192 18.469 1.00 73.75 156 ILE A CA 1
ATOM 1287 C C . ILE A 1 156 ? -10.331 13.706 17.925 1.00 73.75 156 ILE A C 1
ATOM 1289 O O . ILE A 1 156 ? -9.942 14.102 16.835 1.00 73.75 156 ILE A O 1
ATOM 1293 N N . ILE A 1 157 ? -9.614 12.833 18.640 1.00 69.31 157 ILE A N 1
ATOM 1294 C CA . ILE A 1 157 ? -8.312 12.333 18.172 1.00 69.31 157 ILE A CA 1
ATOM 1295 C C . ILE A 1 157 ? -8.468 11.426 16.949 1.00 69.31 157 ILE A C 1
ATOM 1297 O O . ILE A 1 157 ? -7.669 11.531 16.025 1.00 69.31 157 ILE A O 1
ATOM 1301 N N . VAL A 1 158 ? -9.466 10.542 16.930 1.00 66.19 158 VAL A N 1
ATOM 1302 C CA . VAL A 1 158 ? -9.743 9.663 15.788 1.00 66.19 158 VAL A CA 1
ATOM 1303 C C . VAL A 1 158 ? -10.124 10.496 14.583 1.00 66.19 158 VAL A C 1
ATOM 1305 O O . VAL A 1 158 ? -9.499 10.344 13.545 1.00 66.19 158 VAL A O 1
ATOM 1308 N N . VAL A 1 159 ? -11.072 11.417 14.716 1.00 65.75 159 VAL A N 1
ATOM 1309 C CA . VAL A 1 159 ? -11.465 12.340 13.648 1.00 65.75 159 VAL A CA 1
ATOM 1310 C C . VAL A 1 159 ? -10.261 13.152 13.189 1.00 65.75 159 VAL A C 1
ATOM 1312 O O . VAL A 1 159 ? -9.991 13.173 12.001 1.00 65.75 159 VAL A O 1
ATOM 1315 N N . ASN A 1 160 ? -9.460 13.720 14.089 1.00 64.06 160 ASN A N 1
ATOM 1316 C CA . ASN A 1 160 ? -8.277 14.490 13.700 1.00 64.06 160 ASN A CA 1
ATOM 1317 C C . ASN A 1 160 ? -7.196 13.642 13.020 1.00 64.06 160 ASN A C 1
ATOM 1319 O O . ASN A 1 160 ? -6.523 14.152 12.139 1.00 64.06 160 ASN A O 1
ATOM 1323 N N . LYS A 1 161 ? -7.012 12.370 13.396 1.00 61.09 161 LYS A N 1
ATOM 1324 C CA . LYS A 1 161 ? -6.030 11.465 12.766 1.00 61.09 161 LYS A CA 1
ATOM 1325 C C . LYS A 1 161 ? -6.540 10.803 11.488 1.00 61.09 161 LYS A C 1
ATOM 1327 O O . LYS A 1 161 ? -5.749 10.417 10.634 1.00 61.09 161 LYS A O 1
ATOM 1332 N N . THR A 1 162 ? -7.849 10.621 11.372 1.00 53.41 162 THR A N 1
ATOM 1333 C CA . THR A 1 162 ? -8.469 10.005 10.194 1.00 53.41 162 THR A CA 1
ATOM 1334 C C . THR A 1 162 ? -8.745 11.059 9.129 1.00 53.41 162 THR A C 1
ATOM 1336 O O . THR A 1 162 ? -8.472 10.826 7.960 1.00 53.41 162 THR A O 1
ATOM 1339 N N . ASN A 1 163 ? -9.228 12.233 9.542 1.00 50.31 163 ASN A N 1
ATOM 1340 C CA . ASN A 1 163 ? -9.479 13.382 8.676 1.00 50.31 163 ASN A CA 1
ATOM 1341 C C . ASN A 1 163 ? -8.263 14.302 8.553 1.00 50.31 163 ASN A C 1
ATOM 1343 O O . ASN A 1 163 ? -8.331 15.280 7.808 1.00 50.31 163 ASN A O 1
ATOM 1347 N N . SER A 1 164 ? -7.142 14.029 9.237 1.00 46.81 164 SER A N 1
ATOM 1348 C CA . SER A 1 164 ? -5.890 14.605 8.766 1.00 46.81 164 SER A CA 1
ATOM 1349 C C . SER A 1 164 ? -5.662 14.032 7.376 1.00 46.81 164 SER A C 1
ATOM 1351 O O . SER A 1 164 ? -5.411 12.835 7.241 1.00 46.81 164 SER A O 1
ATOM 1353 N N . LEU A 1 165 ? -5.699 14.906 6.370 1.00 45.00 165 LEU A N 1
ATOM 1354 C CA . LEU A 1 165 ? -5.331 14.686 4.960 1.00 45.00 165 LEU A CA 1
ATOM 1355 C C . LEU A 1 165 ? -3.974 13.971 4.756 1.00 45.00 165 LEU A C 1
ATOM 1357 O O . LEU A 1 165 ? -3.588 13.678 3.634 1.00 45.00 165 LEU A O 1
ATOM 1361 N N . VAL A 1 166 ? -3.253 13.715 5.846 1.00 46.34 166 VAL A N 1
ATOM 1362 C CA . VAL A 1 166 ? -2.019 12.943 5.967 1.00 46.34 166 VAL A CA 1
ATOM 1363 C C . VAL A 1 166 ? -2.249 11.437 5.776 1.00 46.34 166 VAL A C 1
ATOM 1365 O O . VAL A 1 166 ? -1.334 10.749 5.339 1.00 46.34 166 VAL A O 1
ATOM 1368 N N . THR A 1 167 ? -3.433 10.906 6.104 1.00 46.97 167 THR A N 1
ATOM 1369 C CA . THR A 1 167 ? -3.649 9.445 6.170 1.00 46.97 167 THR A CA 1
ATOM 1370 C C . THR A 1 167 ? -4.416 8.896 4.968 1.00 46.97 167 THR A C 1
ATOM 1372 O O . THR A 1 167 ? -4.073 7.828 4.470 1.00 46.97 167 THR A O 1
ATOM 1375 N N . LEU A 1 168 ? -5.446 9.612 4.504 1.00 50.09 168 LEU A N 1
ATOM 1376 C CA . LEU A 1 168 ? -6.196 9.313 3.283 1.00 50.09 168 LEU A CA 1
ATOM 1377 C C . LEU A 1 168 ? -6.615 10.625 2.616 1.00 50.09 168 LEU A C 1
ATOM 1379 O O . LEU A 1 168 ? -7.126 11.542 3.261 1.00 50.09 168 LEU A O 1
ATOM 1383 N N . THR A 1 169 ? -6.409 10.703 1.313 1.00 61.56 169 THR A N 1
ATOM 1384 C CA . THR A 1 169 ? -6.826 11.825 0.470 1.00 61.56 169 THR A CA 1
ATOM 1385 C C . THR A 1 169 ? -8.324 11.743 0.162 1.00 61.56 169 THR A C 1
ATOM 1387 O O . THR A 1 169 ? -8.920 10.664 0.169 1.00 61.56 169 THR A O 1
ATOM 1390 N N . TRP A 1 170 ? -8.960 12.875 -0.161 1.00 67.12 170 TRP A N 1
ATOM 1391 C CA . TRP A 1 170 ? -10.378 12.892 -0.557 1.00 67.12 170 TRP A CA 1
ATOM 1392 C C . TRP A 1 170 ? -10.680 11.977 -1.748 1.00 67.12 170 TRP A C 1
ATOM 1394 O O . TRP A 1 170 ? -11.756 11.392 -1.802 1.00 67.12 170 TRP A O 1
ATOM 1404 N N . ASN A 1 171 ? -9.720 11.798 -2.655 1.00 62.81 171 ASN A N 1
ATOM 1405 C CA . ASN A 1 171 ? -9.863 10.910 -3.806 1.00 62.81 171 ASN A CA 1
ATOM 1406 C C . ASN A 1 171 ? -9.882 9.436 -3.384 1.00 62.81 171 ASN A C 1
ATOM 1408 O O . ASN A 1 171 ? -10.703 8.660 -3.865 1.00 62.81 171 ASN A O 1
ATOM 1412 N N . GLU A 1 172 ? -9.054 9.050 -2.411 1.00 55.62 172 GLU A N 1
ATOM 1413 C CA . GLU A 1 172 ? -9.091 7.700 -1.839 1.00 55.62 172 GLU A CA 1
ATOM 1414 C C . GLU A 1 172 ? -10.396 7.436 -1.082 1.00 55.62 172 GLU A C 1
ATOM 1416 O O . GLU A 1 172 ? -10.956 6.341 -1.186 1.00 55.62 172 GLU A O 1
ATOM 1421 N N . ILE A 1 173 ? -10.915 8.438 -0.366 1.00 56.88 173 ILE A N 1
ATOM 1422 C CA . ILE A 1 173 ? -12.216 8.355 0.310 1.00 56.88 173 ILE A CA 1
ATOM 1423 C C . ILE A 1 173 ? -13.337 8.206 -0.721 1.00 56.88 173 ILE A C 1
ATOM 1425 O O . ILE A 1 173 ? -14.133 7.278 -0.603 1.00 56.88 173 ILE A O 1
ATOM 1429 N N . ASN A 1 174 ? -13.385 9.074 -1.737 1.00 57.91 174 ASN A N 1
ATOM 1430 C CA . ASN A 1 174 ? -14.423 9.077 -2.769 1.00 57.91 174 ASN A CA 1
ATOM 1431 C C . ASN A 1 174 ? -14.453 7.764 -3.555 1.00 57.91 174 ASN A C 1
ATOM 1433 O O . ASN A 1 174 ? -15.528 7.189 -3.720 1.00 57.91 174 ASN A O 1
ATOM 1437 N N . TYR A 1 175 ? -13.290 7.245 -3.949 1.00 53.06 175 TYR A N 1
ATOM 1438 C CA . TYR A 1 175 ? -13.186 5.924 -4.566 1.00 53.06 175 TYR A CA 1
ATOM 1439 C C . TYR A 1 175 ? -13.699 4.817 -3.629 1.00 53.06 175 TYR A C 1
ATOM 1441 O O . TYR A 1 175 ? -14.497 3.971 -4.030 1.00 53.06 175 TYR A O 1
ATOM 1449 N N . SER A 1 176 ? -13.323 4.852 -2.345 1.00 48.91 176 SER A N 1
ATOM 1450 C CA . SER A 1 176 ? -13.731 3.831 -1.365 1.00 48.91 176 SER A CA 1
ATOM 1451 C C . SER A 1 176 ? -15.240 3.794 -1.103 1.00 48.91 176 SER A C 1
ATOM 1453 O O . SER A 1 176 ? -15.778 2.730 -0.800 1.00 48.91 176 SER A O 1
ATOM 1455 N N . ILE A 1 177 ? -15.929 4.933 -1.221 1.00 56.75 177 ILE A N 1
ATOM 1456 C CA . ILE A 1 177 ? -17.391 5.035 -1.067 1.00 56.75 177 ILE A CA 1
ATOM 1457 C C . ILE A 1 177 ? -18.145 4.962 -2.405 1.00 56.75 177 ILE A C 1
ATOM 1459 O O . ILE A 1 177 ? -19.348 5.215 -2.433 1.00 56.75 177 ILE A O 1
ATOM 1463 N N . GLY A 1 178 ? -17.455 4.640 -3.506 1.00 46.56 178 GLY A N 1
ATOM 1464 C CA . GLY A 1 178 ? -18.051 4.480 -4.837 1.00 46.56 178 GLY A CA 1
ATOM 1465 C C . GLY A 1 178 ? -18.509 5.782 -5.501 1.00 46.56 178 GLY A C 1
ATOM 1466 O O . GLY A 1 178 ? -19.319 5.737 -6.420 1.00 46.56 178 GLY A O 1
ATOM 1467 N N . LYS A 1 179 ? -18.025 6.940 -5.033 1.00 60.56 179 LYS A N 1
ATOM 1468 C CA . LYS A 1 179 ? -18.248 8.247 -5.679 1.00 60.56 179 LYS A CA 1
ATOM 1469 C C . LYS A 1 179 ? -17.262 8.539 -6.805 1.00 60.56 179 LYS A C 1
ATOM 1471 O O . LYS A 1 179 ? -17.496 9.472 -7.563 1.00 60.56 179 LYS A O 1
ATOM 1476 N N . ASP A 1 180 ? -16.168 7.789 -6.865 1.00 58.84 180 ASP A N 1
ATOM 1477 C CA . ASP A 1 180 ? -15.158 7.905 -7.907 1.00 58.84 180 ASP A CA 1
ATOM 1478 C C . ASP A 1 180 ? -14.883 6.533 -8.524 1.00 58.84 180 ASP A C 1
ATOM 1480 O O . ASP A 1 180 ? -15.023 5.508 -7.847 1.00 58.84 180 ASP A O 1
ATOM 1484 N N . ASP A 1 181 ? -14.516 6.509 -9.802 1.00 67.56 181 ASP A N 1
ATOM 1485 C CA . ASP A 1 181 ? -14.185 5.273 -10.505 1.00 67.56 181 ASP A CA 1
ATOM 1486 C C . ASP A 1 181 ? -12.697 4.913 -10.362 1.00 67.56 181 ASP A C 1
ATOM 1488 O O . ASP A 1 181 ? -11.876 5.657 -9.815 1.00 67.56 181 ASP A O 1
ATOM 1492 N N . ILE A 1 182 ? -12.341 3.712 -10.819 1.00 63.66 182 ILE A N 1
ATOM 1493 C CA . ILE A 1 182 ? -10.964 3.229 -10.718 1.00 63.66 182 ILE A CA 1
ATOM 1494 C C . ILE A 1 182 ? -9.999 4.023 -11.607 1.00 63.66 182 ILE A C 1
ATOM 1496 O O . ILE A 1 182 ? -8.829 4.151 -11.257 1.00 63.66 182 ILE A O 1
ATOM 1500 N N . TYR A 1 183 ? -10.462 4.577 -12.725 1.00 77.31 183 TYR A N 1
ATOM 1501 C CA . TYR A 1 183 ? -9.616 5.297 -13.672 1.00 77.31 183 TYR A CA 1
ATOM 1502 C C . TYR A 1 183 ? -9.204 6.654 -13.125 1.00 77.31 183 TYR A C 1
ATOM 1504 O O . TYR A 1 183 ? -8.026 6.999 -13.167 1.00 77.31 183 TYR A O 1
ATOM 1512 N N . ASN A 1 184 ? -10.133 7.377 -12.515 1.00 74.81 184 ASN A N 1
ATOM 1513 C CA . ASN A 1 184 ? -9.848 8.621 -11.812 1.00 74.81 184 ASN A CA 1
ATOM 1514 C C . ASN A 1 184 ? -8.924 8.384 -10.615 1.00 74.81 184 ASN A C 1
ATOM 1516 O O . ASN A 1 184 ? -7.972 9.142 -10.410 1.00 74.81 184 ASN A O 1
ATOM 1520 N N . TRP A 1 185 ? -9.126 7.287 -9.878 1.00 71.31 185 TRP A N 1
ATOM 1521 C CA . TRP A 1 185 ? -8.220 6.908 -8.796 1.00 71.31 185 TRP A CA 1
ATOM 1522 C C . TRP A 1 185 ? -6.803 6.600 -9.309 1.00 71.31 185 TRP A C 1
ATOM 1524 O O . TRP A 1 185 ? -5.829 7.090 -8.734 1.00 71.31 185 TRP A O 1
ATOM 1534 N N . ILE A 1 186 ? -6.665 5.850 -10.413 1.00 74.12 186 ILE A N 1
ATOM 1535 C CA . ILE A 1 186 ? -5.364 5.576 -11.054 1.00 74.12 186 ILE A CA 1
ATOM 1536 C C . ILE A 1 186 ? -4.739 6.884 -11.529 1.00 74.12 186 ILE A C 1
ATOM 1538 O O . ILE A 1 186 ? -3.577 7.127 -11.231 1.00 74.12 186 ILE A O 1
ATOM 1542 N N . LYS A 1 187 ? -5.492 7.752 -12.208 1.00 86.56 187 LYS A N 1
ATOM 1543 C CA . LYS A 1 187 ? -5.004 9.051 -12.686 1.00 86.56 187 LYS A CA 1
ATOM 1544 C C . LYS A 1 187 ? -4.472 9.913 -11.549 1.00 86.56 187 LYS A C 1
ATOM 1546 O O . LYS A 1 187 ? -3.467 10.593 -11.707 1.00 86.56 187 LYS A O 1
ATOM 1551 N N . PHE A 1 188 ? -5.135 9.878 -10.398 1.00 79.81 188 PHE A N 1
ATOM 1552 C CA . PHE A 1 188 ? -4.688 10.602 -9.219 1.00 79.81 188 PHE A CA 1
ATOM 1553 C C . PHE A 1 188 ? -3.424 9.999 -8.594 1.00 79.81 188 PHE A C 1
ATOM 1555 O O . PHE A 1 188 ? -2.521 10.737 -8.207 1.00 79.81 188 PHE A O 1
ATOM 1562 N N . ARG A 1 189 ? -3.358 8.669 -8.466 1.00 76.12 189 ARG A N 1
ATOM 1563 C CA . ARG A 1 189 ? -2.246 7.978 -7.792 1.00 76.12 189 ARG A CA 1
ATOM 1564 C C . ARG A 1 189 ? -1.015 7.789 -8.672 1.00 76.12 189 ARG A C 1
ATOM 1566 O O . ARG A 1 189 ? 0.078 7.665 -8.135 1.00 76.12 189 ARG A O 1
ATOM 1573 N N . LEU A 1 190 ? -1.207 7.709 -9.983 1.00 84.81 190 LEU A N 1
ATOM 1574 C CA . LEU A 1 190 ? -0.210 7.342 -10.985 1.00 84.81 190 LEU A CA 1
ATOM 1575 C C . LEU A 1 190 ? -0.278 8.296 -12.196 1.00 84.81 190 LEU A C 1
ATOM 1577 O O . LEU A 1 190 ? -0.441 7.834 -13.329 1.00 84.81 190 LEU A O 1
ATOM 1581 N N . PRO A 1 191 ? -0.226 9.625 -11.988 1.00 90.06 191 PRO A N 1
ATOM 1582 C CA . PRO A 1 191 ? -0.554 10.602 -13.021 1.00 90.06 191 PRO A CA 1
ATOM 1583 C C . PRO A 1 191 ? 0.326 10.505 -14.266 1.00 90.06 191 PRO A C 1
ATOM 1585 O O . PRO A 1 191 ? -0.190 10.671 -15.368 1.00 90.06 191 PRO A O 1
ATOM 1588 N N . ARG A 1 192 ? 1.626 10.211 -14.132 1.00 90.88 192 ARG A N 1
ATOM 1589 C CA . ARG A 1 192 ? 2.531 10.169 -15.294 1.00 90.88 192 ARG A CA 1
ATOM 1590 C C . ARG A 1 192 ? 2.368 8.886 -16.096 1.00 90.88 192 ARG A C 1
ATOM 1592 O O . ARG A 1 192 ? 2.633 8.886 -17.289 1.00 90.88 192 ARG A O 1
ATOM 1599 N N . VAL A 1 193 ? 1.930 7.796 -15.477 1.00 89.88 193 VAL A N 1
ATOM 1600 C CA . VAL A 1 193 ? 1.809 6.488 -16.147 1.00 89.88 193 VAL A CA 1
ATOM 1601 C C . VAL A 1 193 ? 0.363 6.072 -16.406 1.00 89.88 193 VAL A C 1
ATOM 1603 O O . VAL A 1 193 ? 0.113 4.986 -16.927 1.00 89.88 193 VAL A O 1
ATOM 1606 N N . TYR A 1 194 ? -0.592 6.946 -16.085 1.00 91.19 194 TYR A N 1
ATOM 1607 C CA . TYR A 1 194 ? -2.020 6.747 -16.311 1.00 91.19 194 TYR A CA 1
ATOM 1608 C C . TYR A 1 194 ? -2.320 6.332 -17.754 1.00 91.19 194 TYR A C 1
ATOM 1610 O O . TYR A 1 194 ? -2.961 5.307 -17.978 1.00 91.19 194 TYR A O 1
ATOM 1618 N N . ASP A 1 195 ? -1.793 7.068 -18.731 1.00 91.88 195 ASP A N 1
ATOM 1619 C CA . ASP A 1 195 ? -2.038 6.792 -20.148 1.00 91.88 195 ASP A CA 1
ATOM 1620 C C . ASP A 1 195 ? -1.525 5.414 -20.575 1.00 91.88 195 ASP A C 1
ATOM 1622 O O . ASP A 1 195 ? -2.178 4.728 -21.363 1.00 91.88 195 ASP A O 1
ATOM 1626 N N . ALA A 1 196 ? -0.388 4.977 -20.029 1.00 90.06 196 ALA A N 1
ATOM 1627 C CA . ALA A 1 196 ? 0.148 3.645 -20.276 1.00 90.06 196 ALA A CA 1
ATOM 1628 C C . ALA A 1 196 ? -0.751 2.553 -19.673 1.00 90.06 196 ALA A C 1
ATOM 1630 O O . ALA A 1 196 ? -0.995 1.531 -20.314 1.00 90.06 196 ALA A O 1
ATOM 1631 N N . VAL A 1 197 ? -1.286 2.780 -18.468 1.00 85.56 197 VAL A N 1
ATOM 1632 C CA . VAL A 1 197 ? -2.228 1.860 -17.811 1.00 85.56 197 VAL A CA 1
ATOM 1633 C C . VAL A 1 197 ? -3.530 1.737 -18.604 1.00 85.56 197 VAL A C 1
ATOM 1635 O O . VAL A 1 197 ? -3.988 0.620 -18.828 1.00 85.56 197 VAL A O 1
ATOM 1638 N N . ILE A 1 198 ? -4.096 2.852 -19.074 1.00 89.69 198 ILE A N 1
ATOM 1639 C CA . ILE A 1 198 ? -5.314 2.852 -19.903 1.00 89.69 198 ILE A CA 1
ATOM 1640 C C . ILE A 1 198 ? -5.067 2.185 -21.252 1.00 89.69 198 ILE A C 1
ATOM 1642 O O . ILE A 1 198 ? -5.853 1.345 -21.688 1.00 89.69 198 ILE A O 1
ATOM 1646 N N . TRP A 1 199 ? -3.963 2.524 -21.919 1.00 92.75 199 TRP A N 1
ATOM 1647 C CA . TRP A 1 199 ? -3.588 1.891 -23.183 1.00 92.75 199 TRP A CA 1
ATOM 1648 C C . TRP A 1 199 ? -3.487 0.372 -23.034 1.00 92.75 199 TRP A C 1
ATOM 1650 O O . TRP A 1 199 ? -3.942 -0.377 -23.895 1.00 92.75 199 TRP A O 1
ATOM 1660 N N . CYS A 1 200 ? -2.974 -0.079 -21.893 1.00 85.44 200 CYS A N 1
ATOM 1661 C CA . CYS A 1 200 ? -2.826 -1.483 -21.566 1.00 85.44 200 CYS A CA 1
ATOM 1662 C C . CYS A 1 200 ? -4.148 -2.248 -21.373 1.00 85.44 200 CYS A C 1
ATOM 1664 O O . CYS A 1 200 ? -4.150 -3.478 -21.289 1.00 85.44 200 CYS A O 1
ATOM 1666 N N . GLU A 1 201 ? -5.292 -1.571 -21.310 1.00 80.75 201 GLU A N 1
ATOM 1667 C CA . GLU A 1 201 ? -6.584 -2.253 -21.353 1.00 80.75 201 GLU A CA 1
ATOM 1668 C C . GLU A 1 201 ? -6.934 -2.731 -22.756 1.00 80.75 201 GLU A C 1
ATOM 1670 O O . GLU A 1 201 ? -7.542 -3.786 -22.901 1.00 80.75 201 GLU A O 1
ATOM 1675 N N . ASN A 1 202 ? -6.527 -1.996 -23.792 1.00 84.88 202 ASN A N 1
ATOM 1676 C CA . ASN A 1 202 ? -6.822 -2.325 -25.186 1.00 84.88 202 ASN A CA 1
ATOM 1677 C C . ASN A 1 202 ? -5.592 -2.112 -26.089 1.00 84.88 202 ASN A C 1
ATOM 1679 O O . ASN A 1 202 ? -5.647 -1.319 -27.034 1.00 84.88 202 ASN A O 1
ATOM 1683 N N . PRO A 1 203 ? -4.468 -2.794 -25.807 1.00 87.62 203 PRO A N 1
ATOM 1684 C CA . PRO A 1 203 ? -3.277 -2.711 -26.637 1.00 87.62 203 PRO A CA 1
ATOM 1685 C C . PRO A 1 203 ? -3.551 -3.229 -28.063 1.00 87.62 203 PRO A C 1
ATOM 1687 O O . PRO A 1 203 ? -4.293 -4.204 -28.250 1.00 87.62 203 PRO A O 1
ATOM 1690 N N . PRO A 1 204 ? -2.936 -2.620 -29.092 1.00 84.12 204 PRO A N 1
ATOM 1691 C CA . PRO A 1 204 ? -2.997 -3.127 -30.455 1.00 84.12 204 PRO A CA 1
ATOM 1692 C C . PRO A 1 204 ? -2.460 -4.560 -30.527 1.00 84.12 204 PRO A C 1
ATOM 1694 O O . PRO A 1 204 ? -1.342 -4.832 -30.097 1.00 84.12 204 PRO A O 1
ATOM 1697 N N . GLY A 1 205 ? -3.245 -5.473 -31.102 1.00 82.19 205 GLY A N 1
ATOM 1698 C CA . GLY A 1 205 ? -2.832 -6.868 -31.285 1.00 82.19 205 GLY A CA 1
ATOM 1699 C C . GLY A 1 205 ? -3.053 -7.785 -30.075 1.00 82.19 205 GLY A C 1
ATOM 1700 O O . GLY A 1 205 ? -2.643 -8.942 -30.128 1.00 82.19 205 GLY A O 1
ATOM 1701 N N . GLY A 1 206 ? -3.734 -7.325 -29.021 1.00 84.06 206 GLY A N 1
ATOM 1702 C CA . GLY A 1 206 ? -4.012 -8.143 -27.838 1.00 84.06 206 GLY A CA 1
ATOM 1703 C C . GLY A 1 206 ? -2.863 -8.095 -26.834 1.00 84.06 206 GLY A C 1
ATOM 1704 O O . GLY A 1 206 ? -2.270 -7.049 -26.634 1.00 84.06 206 GLY A O 1
ATOM 1705 N N . ILE A 1 207 ? -2.567 -9.196 -26.147 1.00 79.81 207 ILE A N 1
ATOM 1706 C CA . ILE A 1 207 ? -1.669 -9.161 -24.984 1.00 79.81 207 ILE A CA 1
ATOM 1707 C C . ILE A 1 207 ? -0.221 -8.798 -25.387 1.00 79.81 207 ILE A C 1
ATOM 1709 O O . ILE A 1 207 ? 0.352 -9.442 -26.263 1.00 79.81 207 ILE A O 1
ATOM 1713 N N . VAL A 1 208 ? 0.388 -7.811 -24.712 1.00 82.25 208 VAL A N 1
ATOM 1714 C CA . VAL A 1 208 ? 1.738 -7.281 -25.014 1.00 82.25 208 VAL A CA 1
ATOM 1715 C C . VAL A 1 208 ? 2.720 -7.458 -23.843 1.00 82.25 208 VAL A C 1
ATOM 1717 O O . VAL A 1 208 ? 2.352 -7.323 -22.677 1.00 82.25 208 VAL A O 1
ATOM 1720 N N . SER A 1 209 ? 4.001 -7.700 -24.146 1.00 79.56 209 SER A N 1
ATOM 1721 C CA . SER A 1 209 ? 5.085 -7.694 -23.152 1.00 79.56 209 SER A CA 1
ATOM 1722 C C . SER A 1 209 ? 5.752 -6.319 -23.046 1.00 79.56 209 SER A C 1
ATOM 1724 O O . SER A 1 209 ? 6.097 -5.714 -24.062 1.00 79.56 209 SER A O 1
ATOM 1726 N N . LEU A 1 210 ? 5.981 -5.856 -21.816 1.00 82.31 210 LEU A N 1
ATOM 1727 C CA . LEU A 1 210 ? 6.716 -4.623 -21.517 1.00 82.31 210 LEU A CA 1
ATOM 1728 C C . LEU A 1 210 ? 8.139 -4.934 -21.027 1.00 82.31 210 LEU A C 1
ATOM 1730 O O . LEU A 1 210 ? 8.339 -5.884 -20.268 1.00 82.31 210 LEU A O 1
ATOM 1734 N N . ALA A 1 211 ? 9.108 -4.106 -21.417 1.00 82.31 211 ALA A N 1
ATOM 1735 C CA . ALA A 1 211 ? 10.466 -4.077 -20.870 1.00 82.31 211 ALA A CA 1
ATOM 1736 C C . ALA A 1 211 ? 10.594 -2.979 -19.799 1.00 82.31 211 ALA A C 1
ATOM 1738 O O . ALA A 1 211 ? 9.851 -1.991 -19.837 1.00 82.31 211 ALA A O 1
ATOM 1739 N N . ARG A 1 212 ? 11.516 -3.133 -18.835 1.00 77.19 212 ARG A N 1
ATOM 1740 C CA . ARG A 1 212 ? 11.667 -2.174 -17.731 1.00 77.19 212 ARG A CA 1
ATOM 1741 C C . ARG A 1 212 ? 13.131 -1.857 -17.435 1.00 77.19 212 ARG A C 1
ATOM 1743 O O . ARG A 1 212 ? 13.849 -2.651 -16.843 1.00 77.19 212 ARG A O 1
ATOM 1750 N N . TYR A 1 213 ? 13.530 -0.628 -17.746 1.00 78.19 213 TYR A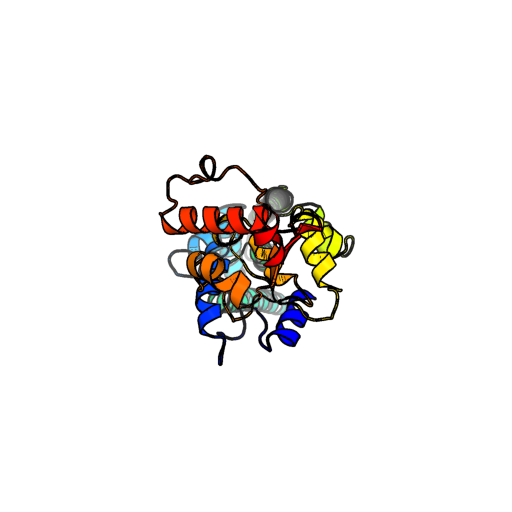 N 1
ATOM 1751 C CA . TYR A 1 213 ? 14.903 -0.156 -17.530 1.00 78.19 213 TYR A CA 1
ATOM 1752 C C . TYR A 1 213 ? 15.017 0.944 -16.483 1.00 78.19 213 TYR A C 1
ATOM 1754 O O . TYR A 1 213 ? 16.097 1.149 -15.944 1.00 78.19 213 TYR A O 1
ATOM 1762 N N . ASP A 1 214 ? 13.925 1.652 -16.194 1.00 85.12 214 ASP A N 1
ATOM 1763 C CA . ASP A 1 214 ? 13.965 2.834 -15.343 1.00 85.12 214 ASP A CA 1
ATOM 1764 C C . ASP A 1 214 ? 14.156 2.461 -13.858 1.00 85.12 214 ASP A C 1
ATOM 1766 O O . ASP A 1 214 ? 13.214 1.952 -13.233 1.00 85.12 214 ASP A O 1
ATOM 1770 N N . PRO A 1 215 ? 15.340 2.720 -13.264 1.00 80.00 215 PRO A N 1
ATOM 1771 C CA . PRO A 1 215 ? 15.590 2.413 -11.862 1.00 80.00 215 PRO A CA 1
ATOM 1772 C C . PRO A 1 215 ? 14.708 3.244 -10.925 1.00 80.00 215 PRO A C 1
ATOM 1774 O O . PRO A 1 215 ? 14.359 2.752 -9.852 1.00 80.00 215 PRO A O 1
ATOM 1777 N N . ASP A 1 216 ? 14.291 4.452 -11.331 1.00 82.69 216 ASP A N 1
ATOM 1778 C CA . ASP A 1 216 ? 13.389 5.276 -10.528 1.00 82.69 216 ASP A CA 1
ATOM 1779 C C . ASP A 1 216 ? 12.057 4.561 -10.378 1.00 82.69 216 ASP A C 1
ATOM 1781 O O . ASP A 1 216 ? 11.606 4.327 -9.263 1.00 82.69 216 ASP A O 1
ATOM 1785 N N . MET A 1 217 ? 11.479 4.087 -11.480 1.00 80.12 217 MET A N 1
ATOM 1786 C CA . MET A 1 217 ? 10.251 3.306 -11.397 1.00 80.12 217 MET A CA 1
ATOM 1787 C C . MET A 1 217 ? 10.431 2.002 -10.629 1.00 80.12 217 MET A C 1
ATOM 1789 O O . MET A 1 217 ? 9.463 1.528 -10.046 1.00 80.12 217 MET A O 1
ATOM 1793 N N . ILE A 1 218 ? 11.597 1.351 -10.691 1.00 76.38 218 ILE A N 1
ATOM 1794 C CA . ILE A 1 218 ? 11.824 0.054 -10.034 1.00 76.38 218 ILE A CA 1
ATOM 1795 C C . ILE A 1 218 ? 11.945 0.199 -8.519 1.00 76.38 218 ILE A C 1
ATOM 1797 O O . ILE A 1 218 ? 11.334 -0.600 -7.802 1.00 76.38 218 ILE A O 1
ATOM 1801 N N . TRP A 1 219 ? 12.714 1.179 -8.048 1.00 70.31 219 TRP A N 1
ATOM 1802 C CA . TRP A 1 219 ? 13.152 1.247 -6.653 1.00 70.31 219 TRP A CA 1
ATOM 1803 C C . TRP A 1 219 ? 12.772 2.528 -5.916 1.00 70.31 219 TRP A C 1
ATOM 1805 O O . TRP A 1 219 ? 12.721 2.494 -4.689 1.00 70.31 219 TRP A O 1
ATOM 1815 N N . TYR A 1 220 ? 12.521 3.637 -6.614 1.00 71.25 220 TYR A N 1
ATOM 1816 C CA . TYR A 1 220 ? 12.455 4.962 -5.980 1.00 71.25 220 TYR A CA 1
ATOM 1817 C C . TYR A 1 220 ? 11.119 5.684 -6.140 1.00 71.25 220 TYR A C 1
ATOM 1819 O O . TYR A 1 220 ? 10.877 6.669 -5.445 1.00 71.25 220 TYR A O 1
ATOM 1827 N N . ASP A 1 221 ? 10.256 5.207 -7.029 1.00 79.00 221 ASP A N 1
ATOM 1828 C CA . ASP A 1 221 ? 9.010 5.860 -7.393 1.00 79.00 221 ASP A CA 1
ATOM 1829 C C . ASP A 1 221 ? 7.807 4.950 -7.145 1.00 79.00 221 ASP A C 1
ATOM 1831 O O . ASP A 1 221 ? 7.761 3.802 -7.600 1.00 79.00 221 ASP A O 1
ATOM 1835 N N . ASP A 1 222 ? 6.793 5.496 -6.477 1.00 70.44 222 ASP A N 1
ATOM 1836 C CA . ASP A 1 222 ? 5.529 4.803 -6.226 1.00 70.44 222 ASP A CA 1
ATOM 1837 C C . ASP A 1 222 ? 4.807 4.457 -7.539 1.00 70.44 222 ASP A C 1
ATOM 1839 O O . ASP A 1 222 ? 4.006 3.521 -7.599 1.00 70.44 222 ASP A O 1
ATOM 1843 N N . GLU A 1 223 ? 5.113 5.150 -8.639 1.00 76.38 223 GLU A N 1
ATOM 1844 C CA . GLU A 1 223 ? 4.532 4.814 -9.938 1.00 76.38 223 GLU A CA 1
ATOM 1845 C C . GLU A 1 223 ? 4.970 3.452 -10.488 1.00 76.38 223 GLU A C 1
ATOM 1847 O O . GLU A 1 223 ? 4.281 2.864 -11.328 1.00 76.38 223 GLU A O 1
ATOM 1852 N N . GLY A 1 224 ? 6.029 2.859 -9.928 1.00 72.38 224 GLY A N 1
ATOM 1853 C CA . GLY A 1 224 ? 6.374 1.452 -10.134 1.00 72.38 224 GLY A CA 1
ATOM 1854 C C . GLY A 1 224 ? 5.255 0.468 -9.777 1.00 72.38 224 GLY A C 1
ATOM 1855 O O . GLY A 1 224 ? 5.248 -0.674 -10.252 1.00 72.38 224 GLY A O 1
ATOM 1856 N N . TYR A 1 225 ? 4.275 0.893 -8.975 1.00 67.31 225 TYR A N 1
ATOM 1857 C CA . TYR A 1 225 ? 3.112 0.089 -8.602 1.00 67.31 225 TYR A CA 1
ATOM 1858 C C . TYR A 1 225 ? 2.078 -0.060 -9.719 1.00 67.31 225 TYR A C 1
ATOM 1860 O O . TYR A 1 225 ? 1.184 -0.908 -9.593 1.00 67.31 225 TYR A O 1
ATOM 1868 N N . MET A 1 226 ? 2.229 0.668 -10.834 1.00 75.19 226 MET A N 1
ATOM 1869 C CA . MET A 1 226 ? 1.349 0.566 -12.002 1.00 75.19 226 MET A CA 1
ATOM 1870 C C . MET A 1 226 ? 1.221 -0.861 -12.544 1.00 75.19 226 MET A C 1
ATOM 1872 O O . MET A 1 226 ? 0.190 -1.201 -13.111 1.00 75.19 226 MET A O 1
ATOM 1876 N N . ARG A 1 227 ? 2.228 -1.721 -12.317 1.00 69.44 227 ARG A N 1
ATOM 1877 C CA . ARG A 1 227 ? 2.214 -3.150 -12.684 1.00 69.44 227 ARG A CA 1
ATOM 1878 C C . ARG A 1 227 ? 0.958 -3.877 -12.208 1.00 69.44 227 ARG A C 1
ATOM 1880 O O . ARG A 1 227 ? 0.490 -4.794 -12.867 1.00 69.44 227 ARG A O 1
ATOM 1887 N N . SER A 1 228 ? 0.401 -3.440 -11.079 1.00 61.69 228 SER A N 1
ATOM 1888 C CA . SER A 1 228 ? -0.816 -4.012 -10.507 1.00 61.69 228 SER A CA 1
ATOM 1889 C C . SER A 1 228 ? -2.036 -3.721 -11.376 1.00 61.69 228 SER A C 1
ATOM 1891 O O . SER A 1 228 ? -3.015 -4.450 -11.282 1.00 61.69 228 SER A O 1
ATOM 1893 N N . PHE A 1 229 ? -1.968 -2.678 -12.212 1.00 67.00 229 PHE A N 1
ATOM 1894 C CA . PHE A 1 229 ? -3.065 -2.117 -12.991 1.00 67.00 229 PHE A CA 1
ATOM 1895 C C . PHE A 1 229 ? -3.094 -2.567 -14.460 1.00 67.00 229 PHE A C 1
ATOM 1897 O O . PHE A 1 229 ? -4.138 -2.506 -15.101 1.00 67.00 229 PHE A O 1
ATOM 1904 N N . LEU A 1 230 ? -2.000 -3.131 -14.973 1.00 75.44 230 LEU A N 1
ATOM 1905 C CA . LEU A 1 230 ? -1.872 -3.582 -16.362 1.00 75.44 230 LEU A CA 1
ATOM 1906 C C . LEU A 1 230 ? -2.767 -4.809 -16.623 1.00 75.44 230 LEU A C 1
ATOM 1908 O O . LEU A 1 230 ? -2.609 -5.844 -15.978 1.00 75.44 230 LEU A O 1
ATOM 1912 N N . ILE A 1 231 ? -3.801 -4.687 -17.466 1.00 66.81 231 ILE A N 1
ATOM 1913 C CA . ILE A 1 231 ? -4.754 -5.784 -17.757 1.00 66.81 231 ILE A CA 1
ATOM 1914 C C . ILE A 1 231 ? -4.216 -6.699 -18.852 1.00 66.81 231 ILE A C 1
ATOM 1916 O O . ILE A 1 231 ? -4.055 -7.890 -18.602 1.00 66.81 231 ILE A O 1
ATOM 1920 N N . ASN A 1 232 ? -3.919 -6.141 -20.025 1.00 72.12 232 ASN A N 1
ATOM 1921 C CA . ASN A 1 232 ? -3.475 -6.891 -21.200 1.00 72.12 232 ASN A CA 1
ATOM 1922 C C . ASN A 1 232 ? -1.992 -6.665 -21.511 1.00 72.12 232 ASN A C 1
ATOM 1924 O O . ASN A 1 232 ? -1.533 -6.933 -22.616 1.00 72.12 232 ASN A O 1
ATOM 1928 N N . CYS A 1 233 ? -1.223 -6.209 -20.527 1.00 77.75 233 CYS A N 1
ATOM 1929 C CA . CYS A 1 233 ? 0.228 -6.165 -20.610 1.00 77.75 233 CYS A CA 1
ATOM 1930 C C . CYS A 1 233 ? 0.827 -6.819 -19.389 1.00 77.75 233 CYS A C 1
ATOM 1932 O O . CYS A 1 233 ? 0.286 -6.743 -18.284 1.00 77.75 233 CYS A O 1
ATOM 1934 N N . TYR A 1 234 ? 1.978 -7.429 -19.592 1.00 72.81 234 TYR A N 1
ATOM 1935 C CA . TYR A 1 234 ? 2.730 -8.054 -18.526 1.00 72.81 234 TYR A CA 1
ATOM 1936 C C . TYR A 1 234 ? 4.213 -7.746 -18.693 1.00 72.81 234 TYR A C 1
ATOM 1938 O O . TYR A 1 234 ? 4.712 -7.525 -19.794 1.00 72.81 234 TYR A O 1
ATOM 1946 N N . TYR A 1 235 ? 4.926 -7.750 -17.575 1.00 71.38 235 TYR A N 1
ATOM 1947 C CA . TYR A 1 235 ? 6.380 -7.826 -17.579 1.00 71.38 235 TYR A CA 1
ATOM 1948 C C . TYR A 1 235 ? 6.740 -9.313 -17.619 1.00 71.38 235 TYR A C 1
ATOM 1950 O O . TYR A 1 235 ? 6.515 -10.008 -16.628 1.00 71.38 235 TYR A O 1
ATOM 1958 N N . GLY A 1 236 ? 7.195 -9.844 -18.758 1.00 54.38 236 GLY A N 1
ATOM 1959 C CA . GLY A 1 236 ? 7.457 -11.283 -18.903 1.00 54.38 236 GLY A CA 1
ATOM 1960 C C . GLY A 1 236 ? 8.717 -11.632 -19.687 1.00 54.38 236 GLY A C 1
ATOM 1961 O O . GLY A 1 236 ? 9.164 -10.898 -20.563 1.00 54.38 236 GLY A O 1
ATOM 1962 N N . GLY A 1 237 ? 9.293 -12.784 -19.326 1.00 49.09 237 GLY A N 1
ATOM 1963 C CA . GLY A 1 237 ? 10.597 -13.267 -19.772 1.00 49.09 237 GLY A CA 1
ATOM 1964 C C . GLY A 1 237 ? 10.644 -13.732 -21.230 1.00 49.09 237 GLY A C 1
ATOM 1965 O O . GLY A 1 237 ? 10.228 -14.838 -21.553 1.00 49.09 237 GLY A O 1
ATOM 1966 N N . GLN A 1 238 ? 11.246 -12.924 -22.095 1.00 42.75 238 GLN A N 1
ATOM 1967 C CA . GLN A 1 238 ? 12.700 -12.950 -22.273 1.00 42.75 238 GLN A CA 1
ATOM 1968 C C . GLN A 1 238 ? 13.207 -11.596 -21.791 1.00 42.75 238 GLN A C 1
ATOM 1970 O O . GLN A 1 238 ? 12.980 -10.570 -22.423 1.00 42.75 238 GLN A O 1
ATOM 1975 N N . THR A 1 239 ? 13.795 -11.578 -20.603 1.00 44.44 239 THR A N 1
ATOM 1976 C CA . THR A 1 239 ? 14.231 -10.361 -19.933 1.00 44.44 239 THR A CA 1
ATOM 1977 C C . THR A 1 239 ? 15.324 -9.684 -20.751 1.00 44.44 239 THR A C 1
ATOM 1979 O O . THR A 1 239 ? 16.508 -10.003 -20.640 1.00 44.44 239 THR A O 1
ATOM 1982 N N . LEU A 1 240 ? 14.957 -8.664 -21.524 1.00 47.72 240 LEU A N 1
ATOM 1983 C CA . LEU A 1 240 ? 15.917 -7.606 -21.806 1.00 47.72 240 LEU A CA 1
ATOM 1984 C C . LEU A 1 240 ? 16.364 -6.916 -20.498 1.00 47.72 240 LEU A C 1
ATOM 1986 O O . LEU A 1 240 ? 17.450 -6.361 -20.466 1.00 47.72 240 LEU A O 1
ATOM 1990 N N . ASP A 1 241 ? 15.625 -7.089 -19.392 1.00 40.59 241 ASP A N 1
ATOM 1991 C CA . ASP A 1 241 ? 16.069 -6.762 -18.027 1.00 40.59 241 ASP A CA 1
ATOM 1992 C C . ASP A 1 241 ? 17.360 -7.508 -17.603 1.00 40.59 241 ASP A C 1
ATOM 1994 O O . ASP A 1 241 ? 18.072 -7.052 -16.711 1.00 40.59 241 ASP A O 1
ATOM 1998 N N . THR A 1 242 ? 17.695 -8.651 -18.227 1.00 41.47 242 THR A N 1
ATOM 1999 C CA . THR A 1 242 ? 18.968 -9.381 -18.013 1.00 41.47 242 THR A CA 1
ATOM 2000 C C . THR A 1 242 ? 19.895 -9.339 -19.222 1.00 41.47 242 THR A C 1
ATOM 2002 O O . THR A 1 242 ? 21.063 -9.712 -19.121 1.00 41.47 242 THR A O 1
ATOM 2005 N N . THR A 1 243 ? 19.381 -8.932 -20.380 1.00 52.41 243 THR A N 1
ATOM 2006 C CA . THR A 1 243 ? 20.168 -8.836 -21.606 1.00 52.41 243 THR A CA 1
ATOM 2007 C C . THR A 1 243 ? 20.863 -7.483 -21.577 1.00 52.41 243 THR A C 1
ATOM 2009 O O . THR A 1 243 ? 20.198 -6.454 -21.648 1.00 52.41 243 THR A O 1
ATOM 2012 N N . SER A 1 244 ? 22.192 -7.461 -21.422 1.00 59.16 244 SER A N 1
ATOM 2013 C CA . SER A 1 244 ? 22.927 -6.194 -21.354 1.00 59.16 244 SER A CA 1
ATOM 2014 C C . SER A 1 244 ? 22.574 -5.316 -22.554 1.00 59.16 244 SER A C 1
ATOM 2016 O O . SER A 1 244 ? 22.473 -5.806 -23.681 1.00 59.16 244 SER A O 1
ATOM 2018 N N . LEU A 1 245 ? 22.419 -4.011 -22.337 1.00 63.38 245 LEU A N 1
ATOM 2019 C CA . LEU A 1 245 ? 22.166 -3.071 -23.425 1.00 63.38 245 LEU A CA 1
ATOM 2020 C C . LEU A 1 245 ? 23.259 -3.127 -24.509 1.00 63.38 245 LEU A C 1
ATOM 2022 O O . LEU A 1 245 ? 23.001 -2.808 -25.658 1.00 63.38 245 LEU A O 1
ATOM 2026 N N . GLU A 1 246 ? 24.465 -3.596 -24.190 1.00 64.12 246 GLU A N 1
ATOM 2027 C CA . GLU A 1 246 ? 25.522 -3.899 -25.167 1.00 64.12 246 GLU A CA 1
ATOM 2028 C C . GLU A 1 246 ? 25.123 -5.022 -26.137 1.00 64.12 246 GLU A C 1
ATOM 2030 O O . GLU A 1 246 ? 25.377 -4.925 -27.337 1.00 64.12 246 GLU A O 1
ATOM 2035 N N . THR A 1 247 ? 24.439 -6.055 -25.647 1.00 63.28 247 THR A N 1
ATOM 2036 C CA . THR A 1 247 ? 23.843 -7.120 -26.470 1.00 63.28 247 THR A CA 1
ATOM 2037 C C . THR A 1 247 ? 22.651 -6.586 -27.264 1.00 63.28 247 THR A C 1
ATOM 2039 O O . THR A 1 247 ? 22.441 -6.986 -28.401 1.00 63.28 247 THR A O 1
ATOM 2042 N N . ILE A 1 248 ? 21.887 -5.637 -26.712 1.00 64.38 248 ILE A N 1
ATOM 2043 C CA . ILE A 1 248 ? 20.830 -4.942 -27.462 1.00 64.38 248 ILE A CA 1
ATOM 2044 C C . ILE A 1 248 ? 21.460 -4.090 -28.567 1.00 64.38 248 ILE A C 1
ATOM 2046 O O . ILE A 1 248 ? 21.066 -4.205 -29.711 1.00 64.38 248 ILE A O 1
ATOM 2050 N N . LYS A 1 249 ? 22.499 -3.306 -28.293 1.00 68.94 249 LYS A N 1
ATOM 2051 C CA . LYS A 1 249 ? 23.193 -2.480 -29.293 1.00 68.94 249 LYS A CA 1
ATOM 2052 C C . LYS A 1 249 ? 23.810 -3.319 -30.414 1.00 68.94 249 LYS A C 1
ATOM 2054 O O . LYS A 1 249 ? 23.660 -2.972 -31.578 1.00 68.94 249 LYS A O 1
ATOM 2059 N N . SER A 1 250 ? 24.473 -4.423 -30.071 1.00 68.38 250 SER A N 1
ATOM 2060 C CA . SER A 1 250 ? 25.148 -5.291 -31.048 1.00 68.38 250 SER A CA 1
ATOM 2061 C C . SER A 1 250 ? 24.202 -6.257 -31.770 1.00 68.38 250 SER A C 1
ATOM 2063 O O . SER A 1 250 ? 24.408 -6.529 -32.946 1.00 68.38 250 SER A O 1
ATOM 2065 N N . SER A 1 251 ? 23.145 -6.748 -31.113 1.00 63.25 251 SER A N 1
ATOM 2066 C CA . SER A 1 251 ? 22.205 -7.723 -31.686 1.00 63.25 251 SER A CA 1
ATOM 2067 C C . SER A 1 251 ? 20.835 -7.155 -32.073 1.00 63.25 251 SER A C 1
ATOM 2069 O O . SER A 1 251 ? 20.055 -7.896 -32.661 1.00 63.25 251 SER A O 1
ATOM 2071 N N . ALA A 1 252 ? 20.474 -5.903 -31.764 1.00 68.81 252 ALA A N 1
ATOM 2072 C CA . ALA A 1 252 ? 19.123 -5.388 -32.053 1.00 68.81 252 ALA A CA 1
ATOM 2073 C C . ALA A 1 252 ? 18.827 -5.348 -33.545 1.00 68.81 252 ALA A C 1
ATOM 2075 O O . ALA A 1 252 ? 17.712 -5.683 -33.937 1.00 68.81 252 ALA A O 1
ATOM 2076 N N . ILE A 1 253 ? 19.811 -4.980 -34.369 1.00 70.69 253 ILE A N 1
ATOM 2077 C CA . ILE A 1 253 ? 19.657 -4.968 -35.827 1.00 70.69 253 ILE A CA 1
ATOM 2078 C C . ILE A 1 253 ? 19.565 -6.404 -36.353 1.00 70.69 253 ILE A C 1
ATOM 2080 O O . ILE A 1 253 ? 18.656 -6.725 -37.115 1.00 70.69 253 ILE A O 1
ATOM 2084 N N . GLU A 1 254 ? 20.465 -7.283 -35.905 1.00 74.00 254 GLU A N 1
ATOM 2085 C CA . GLU A 1 254 ? 20.522 -8.684 -36.338 1.00 74.00 254 GLU A CA 1
ATOM 2086 C C . GLU A 1 254 ? 19.250 -9.459 -35.958 1.00 74.00 254 GLU A C 1
ATOM 2088 O O . GLU A 1 254 ? 18.656 -10.149 -36.784 1.00 74.00 254 GLU A O 1
ATOM 2093 N N . LYS A 1 255 ? 18.791 -9.296 -34.714 1.00 71.62 255 LYS A N 1
ATOM 2094 C CA . LYS A 1 255 ? 17.619 -9.980 -34.148 1.00 71.62 255 LYS A CA 1
ATOM 2095 C C . LYS A 1 255 ? 16.315 -9.211 -34.341 1.00 71.62 255 LYS A C 1
ATOM 2097 O O . LYS A 1 255 ? 15.279 -9.690 -33.890 1.00 71.62 255 LYS A O 1
ATOM 2102 N N . LYS A 1 256 ? 16.361 -8.043 -34.993 1.00 78.00 256 LYS A N 1
ATOM 2103 C CA . LYS A 1 256 ? 15.209 -7.167 -35.262 1.00 78.00 256 LYS A CA 1
ATOM 2104 C C . LYS A 1 256 ? 14.350 -6.936 -34.016 1.00 78.00 256 LYS A C 1
ATOM 2106 O O . LYS A 1 256 ? 13.151 -7.196 -34.013 1.00 78.00 256 LYS A O 1
ATOM 2111 N N . ILE A 1 257 ? 14.996 -6.500 -32.937 1.00 79.06 257 ILE A N 1
ATOM 2112 C CA . ILE A 1 257 ? 14.359 -6.359 -31.624 1.00 79.06 257 ILE A CA 1
ATOM 2113 C C . ILE A 1 257 ? 13.366 -5.192 -31.639 1.00 79.06 257 ILE A C 1
ATOM 2115 O O . ILE A 1 257 ? 13.709 -4.075 -32.033 1.00 79.06 257 ILE A O 1
ATOM 2119 N N . GLU A 1 258 ? 12.156 -5.452 -31.150 1.00 84.62 258 GLU A N 1
ATOM 2120 C CA . GLU A 1 258 ? 11.105 -4.458 -30.935 1.00 84.62 258 GLU A CA 1
ATOM 2121 C C . GLU A 1 258 ? 10.424 -4.729 -29.592 1.00 84.62 258 GLU A C 1
ATOM 2123 O O . GLU A 1 258 ? 10.190 -5.886 -29.235 1.00 84.62 258 GLU A O 1
ATOM 2128 N N . PHE A 1 259 ? 10.131 -3.680 -28.825 1.00 86.19 259 PHE A N 1
ATOM 2129 C CA . PHE A 1 259 ? 9.461 -3.818 -27.531 1.00 86.19 259 PHE A CA 1
ATOM 2130 C C . PHE A 1 259 ? 8.840 -2.506 -27.057 1.00 86.19 259 PHE A C 1
ATOM 2132 O O . PHE A 1 259 ? 9.161 -1.414 -27.526 1.00 86.19 259 PHE A O 1
ATOM 2139 N N . TRP A 1 260 ? 7.965 -2.634 -26.067 1.00 89.38 260 TRP A N 1
ATOM 2140 C CA . TRP A 1 260 ? 7.297 -1.524 -25.405 1.00 89.38 260 TRP A CA 1
ATOM 2141 C C . TRP A 1 260 ? 7.948 -1.264 -24.051 1.00 89.38 260 TRP A C 1
ATOM 2143 O O . TRP A 1 260 ? 8.264 -2.206 -23.326 1.00 89.38 260 TRP A O 1
ATOM 2153 N N . THR A 1 261 ? 8.130 -0.000 -23.685 1.00 89.75 261 THR A N 1
ATOM 2154 C CA . THR A 1 261 ? 8.603 0.396 -22.354 1.00 89.75 261 THR A CA 1
ATOM 2155 C C . THR A 1 261 ? 7.738 1.519 -21.805 1.00 89.75 261 THR A C 1
ATOM 2157 O O . THR A 1 261 ? 7.201 2.338 -22.554 1.00 89.75 261 THR A O 1
ATOM 2160 N N . VAL A 1 262 ? 7.599 1.554 -20.485 1.00 91.12 262 VAL A N 1
ATOM 2161 C CA . VAL A 1 262 ? 6.898 2.621 -19.772 1.00 91.12 262 VAL A CA 1
ATOM 2162 C C . VAL A 1 262 ? 7.885 3.256 -18.810 1.00 91.12 262 VAL A C 1
ATOM 2164 O O . VAL A 1 262 ? 8.492 2.554 -18.001 1.00 91.12 262 VAL A O 1
ATOM 2167 N N . THR A 1 263 ? 8.065 4.568 -18.920 1.00 91.44 263 THR A N 1
ATOM 2168 C CA . THR A 1 263 ? 9.000 5.333 -18.089 1.00 91.44 263 THR A CA 1
ATOM 2169 C C . THR A 1 263 ? 8.607 6.811 -18.063 1.00 91.44 263 THR A C 1
ATOM 2171 O O . THR A 1 263 ? 8.324 7.375 -19.117 1.00 91.44 263 THR A O 1
ATOM 2174 N N . PRO A 1 264 ? 8.590 7.466 -16.886 1.00 90.19 264 PRO A N 1
ATOM 2175 C CA . PRO A 1 264 ? 8.414 8.912 -16.776 1.00 90.19 264 PRO A CA 1
ATOM 2176 C C . PRO A 1 264 ? 9.677 9.694 -17.170 1.00 90.19 264 PRO A C 1
ATOM 2178 O O . PRO A 1 264 ? 9.642 10.924 -17.251 1.00 90.19 264 PRO A O 1
ATOM 2181 N N . SER A 1 265 ? 10.806 9.007 -17.359 1.00 90.69 265 SER A N 1
ATOM 2182 C CA . SER A 1 265 ? 12.069 9.625 -17.742 1.00 90.69 265 SER A CA 1
ATOM 2183 C C . SER A 1 265 ? 12.020 10.069 -19.202 1.00 90.69 265 SER A C 1
ATOM 2185 O O . SER A 1 265 ? 11.593 9.326 -20.085 1.00 90.69 265 SER A O 1
ATOM 2187 N N . LYS A 1 266 ? 12.493 11.287 -19.465 1.00 90.94 266 LYS A N 1
ATOM 2188 C CA . LYS A 1 266 ? 12.624 11.829 -20.822 1.00 90.94 266 LYS A CA 1
ATOM 2189 C C . LYS A 1 266 ? 14.032 11.588 -21.358 1.00 90.94 266 LYS A C 1
ATOM 2191 O O . LYS A 1 266 ? 14.967 11.431 -20.578 1.00 90.94 266 LYS A O 1
ATOM 2196 N N . CYS A 1 267 ? 14.166 11.596 -22.683 1.00 93.69 267 CYS A N 1
ATOM 2197 C CA . CYS A 1 267 ? 15.473 11.580 -23.330 1.00 93.69 267 CYS A CA 1
ATOM 2198 C C . CYS A 1 267 ? 16.267 12.828 -22.921 1.00 93.69 267 CYS A C 1
ATOM 2200 O O . CYS A 1 267 ? 15.773 13.948 -23.068 1.00 93.69 267 CYS A O 1
ATOM 2202 N N . ILE A 1 268 ? 17.479 12.613 -22.421 1.00 94.12 268 ILE A N 1
ATOM 2203 C CA . ILE A 1 268 ? 18.457 13.647 -22.073 1.00 94.12 268 ILE A CA 1
ATOM 2204 C C . ILE A 1 268 ? 19.813 13.309 -22.696 1.00 94.12 268 ILE A C 1
ATOM 2206 O O . ILE A 1 268 ? 20.035 12.186 -23.166 1.00 94.12 268 ILE A O 1
ATOM 2210 N N . GLU A 1 269 ? 20.739 14.266 -22.710 1.00 92.44 269 GLU A N 1
ATOM 2211 C CA . GLU A 1 269 ? 22.096 13.983 -23.173 1.00 92.44 269 GLU A CA 1
ATOM 2212 C C . GLU A 1 269 ? 22.775 12.960 -22.254 1.00 92.44 269 GLU A C 1
ATOM 2214 O O . GLU A 1 269 ? 22.679 13.034 -21.031 1.00 92.44 269 GLU A O 1
ATOM 2219 N N . ASP A 1 270 ? 23.511 12.003 -22.827 1.00 87.12 270 ASP A N 1
ATOM 2220 C CA . ASP A 1 270 ? 24.100 10.898 -22.053 1.00 87.12 270 ASP A CA 1
ATOM 2221 C C . ASP A 1 270 ? 25.074 11.381 -20.958 1.00 87.12 270 ASP A C 1
ATOM 2223 O O . ASP A 1 270 ? 25.182 10.776 -19.897 1.00 87.12 270 ASP A O 1
ATOM 2227 N N . LYS A 1 271 ? 25.719 12.537 -21.165 1.00 89.12 271 LYS A N 1
ATOM 2228 C CA . LYS A 1 271 ? 26.599 13.188 -20.174 1.00 89.12 271 LYS A CA 1
ATOM 2229 C C . LYS A 1 271 ? 25.845 13.747 -18.959 1.00 89.12 271 LYS A C 1
ATOM 2231 O O . LYS A 1 271 ? 26.456 14.014 -17.921 1.00 89.12 271 LYS A O 1
ATOM 2236 N N . GLU A 1 272 ? 24.545 13.979 -19.098 1.00 91.31 272 GLU A N 1
ATOM 2237 C CA . GLU A 1 272 ? 23.667 14.484 -18.041 1.00 91.31 272 GLU A CA 1
ATOM 2238 C C . GLU A 1 272 ? 23.057 13.354 -17.209 1.00 91.31 272 GLU A C 1
ATOM 2240 O O . GLU A 1 272 ? 22.575 13.601 -16.102 1.00 91.31 272 GLU A O 1
ATOM 2245 N N . VAL A 1 273 ? 23.130 12.110 -17.692 1.00 89.56 273 VAL A N 1
ATOM 2246 C CA . VAL A 1 273 ? 22.708 10.931 -16.939 1.00 89.56 273 VAL A CA 1
ATOM 2247 C C . VAL A 1 273 ? 23.675 10.724 -15.774 1.00 89.56 273 VAL A C 1
ATOM 2249 O O . VAL A 1 273 ? 24.843 10.383 -15.945 1.00 89.56 273 VAL A O 1
ATOM 2252 N N . LYS A 1 274 ? 23.187 10.978 -14.562 1.00 89.69 274 LYS A N 1
ATOM 2253 C CA . LYS A 1 274 ? 23.956 10.892 -13.316 1.00 89.69 274 LYS A CA 1
ATOM 2254 C C . LYS A 1 274 ? 23.150 10.168 -12.250 1.00 89.69 274 LYS A C 1
ATOM 2256 O O . LYS A 1 274 ? 21.946 9.950 -12.413 1.00 89.69 274 LYS A O 1
ATOM 2261 N N . SER A 1 275 ? 23.813 9.827 -11.149 1.00 85.94 275 SER A N 1
ATOM 2262 C CA . SER A 1 275 ? 23.102 9.373 -9.964 1.00 85.94 275 SER A CA 1
ATOM 2263 C C . SER A 1 275 ? 22.166 10.469 -9.451 1.00 85.94 275 SER A C 1
ATOM 2265 O O . SER A 1 275 ? 22.514 11.652 -9.397 1.00 85.94 275 SER A O 1
ATOM 2267 N N . LYS A 1 276 ? 20.949 10.070 -9.098 1.00 83.00 276 LYS A N 1
ATOM 2268 C CA . LYS A 1 276 ? 19.911 10.941 -8.543 1.00 83.00 276 LYS A CA 1
ATOM 2269 C C . LYS A 1 276 ? 19.980 10.983 -7.023 1.00 83.00 276 LYS A C 1
ATOM 2271 O O . LYS A 1 276 ? 19.691 12.019 -6.427 1.00 83.00 276 LYS A O 1
ATOM 2276 N N . TYR A 1 277 ? 20.395 9.878 -6.400 1.00 79.94 277 TYR A N 1
ATOM 2277 C CA . TYR A 1 277 ? 20.549 9.771 -4.952 1.00 79.94 277 TYR A CA 1
ATOM 2278 C C . TYR A 1 277 ? 21.987 9.428 -4.563 1.00 79.94 277 TYR A C 1
ATOM 2280 O O . TYR A 1 277 ? 22.695 8.712 -5.264 1.00 79.94 277 TYR A O 1
ATOM 2288 N N . TRP A 1 278 ? 22.413 9.920 -3.398 1.00 78.12 278 TRP A N 1
ATOM 2289 C CA . TRP A 1 278 ? 23.784 9.760 -2.897 1.00 78.12 278 TRP A CA 1
ATOM 2290 C C . TRP A 1 278 ? 24.167 8.307 -2.568 1.00 78.12 278 TRP A C 1
ATOM 2292 O O . TRP A 1 278 ? 25.349 8.001 -2.460 1.00 78.12 278 TRP A O 1
ATOM 2302 N N . TYR A 1 279 ? 23.178 7.430 -2.391 1.00 76.62 279 TYR A N 1
ATOM 2303 C CA . TYR A 1 279 ? 23.352 6.013 -2.068 1.00 76.62 279 TYR A CA 1
ATOM 2304 C C . TYR A 1 279 ? 23.163 5.088 -3.282 1.00 76.62 279 TYR A C 1
ATOM 2306 O O . TYR A 1 279 ? 23.217 3.870 -3.123 1.00 76.62 279 TYR A O 1
ATOM 2314 N N . GLU A 1 280 ? 22.907 5.634 -4.476 1.00 77.31 280 GLU A N 1
ATOM 2315 C CA . GLU A 1 280 ? 22.831 4.830 -5.698 1.00 77.31 280 GLU A CA 1
ATOM 2316 C C . GLU A 1 280 ? 24.198 4.220 -6.025 1.00 77.31 280 GLU A C 1
ATOM 2318 O O . GLU A 1 280 ? 25.236 4.884 -5.954 1.00 77.31 280 GLU A O 1
ATOM 2323 N N . GLY A 1 281 ? 24.197 2.944 -6.406 1.00 81.88 281 GLY A N 1
ATOM 2324 C CA . GLY A 1 281 ? 25.385 2.248 -6.862 1.00 81.88 281 GLY A CA 1
ATOM 2325 C C . GLY A 1 281 ? 25.645 2.418 -8.367 1.00 81.88 281 GLY A C 1
ATOM 2326 O O . GLY A 1 281 ? 24.868 3.026 -9.117 1.00 81.88 281 GLY A O 1
ATOM 2327 N N . PRO A 1 282 ? 26.743 1.816 -8.861 1.00 81.81 282 PRO A N 1
ATOM 2328 C CA . PRO A 1 282 ? 27.056 1.776 -10.290 1.00 81.81 282 PRO A CA 1
ATOM 2329 C C . PRO A 1 282 ? 25.981 1.071 -11.130 1.00 81.81 282 PRO A C 1
ATOM 2331 O O . PRO A 1 282 ? 25.835 1.356 -12.318 1.00 81.81 282 PRO A O 1
ATOM 2334 N N . LYS A 1 283 ? 25.224 0.145 -10.527 1.00 82.62 283 LYS A N 1
ATOM 2335 C CA . LYS A 1 283 ? 24.180 -0.623 -11.212 1.00 82.62 283 LYS A CA 1
ATOM 2336 C C . LYS A 1 283 ? 22.993 0.262 -11.590 1.00 82.62 283 LYS A C 1
ATOM 2338 O O . LYS A 1 283 ? 22.538 0.206 -12.726 1.00 82.62 283 LYS A O 1
ATOM 2343 N N . GLU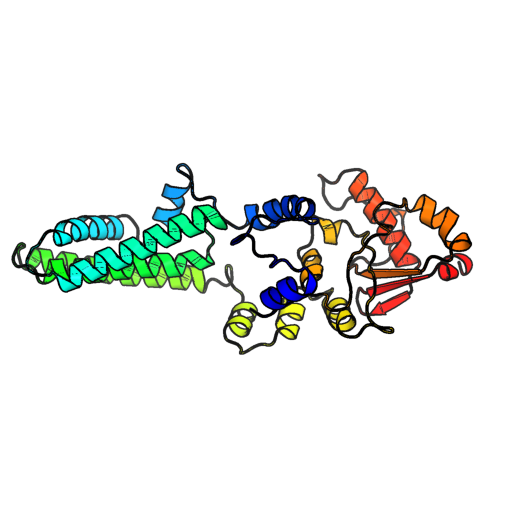 A 1 284 ? 22.517 1.083 -10.665 1.00 82.88 284 GLU A N 1
ATOM 2344 C CA . GLU A 1 284 ? 21.387 1.992 -10.857 1.00 82.88 284 GLU A CA 1
ATOM 2345 C C . GLU A 1 284 ? 21.737 3.074 -11.874 1.00 82.88 284 GLU A C 1
ATOM 2347 O O . GLU A 1 284 ? 20.967 3.330 -12.798 1.00 82.88 284 GLU A O 1
ATOM 2352 N N . THR A 1 285 ? 22.948 3.630 -11.773 1.00 85.94 285 THR A N 1
ATOM 2353 C CA . THR A 1 285 ? 23.463 4.586 -12.763 1.00 85.94 285 THR A CA 1
ATOM 2354 C C . THR A 1 285 ? 23.508 3.960 -14.158 1.00 85.94 285 THR A C 1
ATOM 2356 O O . THR A 1 285 ? 22.999 4.547 -15.112 1.00 85.94 285 THR A O 1
ATOM 2359 N N . LYS A 1 286 ? 24.034 2.732 -14.287 1.00 86.00 286 LYS A N 1
ATOM 2360 C CA . LYS A 1 286 ? 24.039 1.996 -15.560 1.00 86.00 286 LYS A CA 1
ATOM 2361 C C . LYS A 1 286 ? 22.625 1.791 -16.109 1.00 86.00 286 LYS A C 1
ATOM 2363 O O . LYS A 1 286 ? 22.389 2.062 -17.278 1.00 86.00 286 LYS A O 1
ATOM 2368 N N . MET A 1 287 ? 21.677 1.369 -15.275 1.00 85.75 287 MET A N 1
ATOM 2369 C CA . MET A 1 287 ? 20.286 1.188 -15.702 1.00 85.75 287 MET A CA 1
ATOM 2370 C C . MET A 1 287 ? 19.636 2.497 -16.152 1.00 85.75 287 MET A C 1
ATOM 2372 O O . MET A 1 287 ? 18.847 2.499 -17.091 1.00 85.75 287 MET A O 1
ATOM 2376 N N . ARG A 1 288 ? 20.006 3.628 -15.543 1.00 89.00 288 ARG A N 1
ATOM 2377 C CA . ARG A 1 288 ? 19.560 4.952 -15.986 1.00 89.00 288 ARG A CA 1
ATOM 2378 C C . ARG A 1 288 ? 20.105 5.297 -17.377 1.00 89.00 288 ARG A C 1
ATOM 2380 O O . ARG A 1 288 ? 19.342 5.799 -18.199 1.00 89.00 288 ARG A O 1
ATOM 2387 N N . HIS A 1 289 ? 21.370 4.977 -17.668 1.00 89.50 289 HIS A N 1
ATOM 2388 C CA . HIS A 1 289 ? 21.929 5.095 -19.025 1.00 89.50 289 HIS A CA 1
ATOM 2389 C C . HIS A 1 289 ? 21.210 4.178 -20.016 1.00 89.50 289 HIS A C 1
ATOM 2391 O O . HIS A 1 289 ? 20.856 4.611 -21.113 1.00 89.50 289 HIS A O 1
ATOM 2397 N N . ASP A 1 290 ? 20.944 2.933 -19.621 1.00 87.12 290 ASP A N 1
ATOM 2398 C CA . ASP A 1 290 ? 20.227 1.965 -20.450 1.00 87.12 290 ASP A CA 1
ATOM 2399 C C . ASP A 1 290 ? 18.808 2.464 -20.775 1.00 87.12 290 ASP A C 1
ATOM 2401 O O . ASP A 1 290 ? 18.397 2.470 -21.937 1.00 87.12 290 ASP A O 1
ATOM 2405 N N . ASN A 1 291 ? 18.090 2.981 -19.774 1.00 90.12 291 ASN A N 1
ATOM 2406 C CA . ASN A 1 291 ? 16.780 3.599 -19.956 1.00 90.12 291 ASN A CA 1
ATOM 2407 C C . ASN A 1 291 ? 16.848 4.824 -20.879 1.00 90.12 291 ASN A C 1
ATOM 2409 O O . ASN A 1 291 ? 16.049 4.926 -21.807 1.00 90.12 291 ASN A O 1
ATOM 2413 N N . ASN A 1 292 ? 17.816 5.725 -20.671 1.00 92.56 292 ASN A N 1
ATOM 2414 C CA . ASN A 1 292 ? 17.988 6.911 -21.511 1.00 92.56 292 ASN A CA 1
ATOM 2415 C C . ASN A 1 292 ? 18.236 6.528 -22.976 1.00 92.56 292 ASN A C 1
ATOM 2417 O O . ASN A 1 292 ? 17.601 7.076 -23.874 1.00 92.56 292 ASN A O 1
ATOM 2421 N N . PHE A 1 293 ? 19.089 5.530 -23.226 1.00 89.69 293 PHE A N 1
ATOM 2422 C CA . PHE A 1 293 ? 19.323 5.018 -24.574 1.00 89.69 293 PHE A CA 1
ATOM 2423 C C . PHE A 1 293 ? 18.035 4.515 -25.228 1.00 89.69 293 PHE A C 1
ATOM 2425 O O . PHE A 1 293 ? 17.773 4.847 -26.384 1.00 89.69 293 PHE A O 1
ATOM 2432 N N . VAL A 1 294 ? 17.234 3.725 -24.509 1.00 88.81 294 VAL A N 1
ATOM 2433 C CA . VAL A 1 294 ? 15.964 3.211 -25.031 1.00 88.81 294 VAL A CA 1
ATOM 2434 C C . VAL A 1 294 ? 15.026 4.369 -25.356 1.00 88.81 294 VAL A C 1
ATOM 2436 O O . VAL A 1 294 ? 14.549 4.452 -26.484 1.00 88.81 294 VAL A O 1
ATOM 2439 N N . VAL A 1 295 ? 14.804 5.295 -24.421 1.00 92.31 295 VAL A N 1
ATOM 2440 C CA . VAL A 1 295 ? 13.886 6.433 -24.604 1.00 92.31 295 VAL A CA 1
ATOM 2441 C C . VAL A 1 295 ? 14.322 7.320 -25.771 1.00 92.31 295 VAL A C 1
ATOM 2443 O O . VAL A 1 295 ? 13.502 7.666 -26.618 1.00 92.31 295 VAL A O 1
ATOM 2446 N N . CYS A 1 296 ? 15.614 7.636 -25.877 1.00 92.00 296 CYS A N 1
ATOM 2447 C CA . CYS A 1 296 ? 16.156 8.462 -26.957 1.00 92.00 296 CYS A CA 1
ATOM 2448 C C . CYS A 1 296 ? 16.080 7.813 -28.348 1.00 92.00 296 CYS A C 1
ATOM 2450 O O . CYS A 1 296 ? 16.215 8.517 -29.353 1.00 92.00 296 CYS A O 1
ATOM 2452 N N . ASN A 1 297 ? 15.894 6.494 -28.421 1.00 90.94 297 ASN A N 1
ATOM 2453 C CA . ASN A 1 297 ? 15.783 5.727 -29.665 1.00 90.94 297 ASN A CA 1
ATOM 2454 C C . ASN A 1 297 ? 14.412 5.050 -29.817 1.00 90.94 297 ASN A C 1
ATOM 2456 O O . ASN A 1 297 ? 14.273 4.090 -30.570 1.00 90.94 297 ASN A O 1
ATOM 2460 N N . SER A 1 298 ? 13.401 5.540 -29.102 1.00 92.12 298 SER A N 1
ATOM 2461 C CA . SER A 1 298 ? 12.029 5.045 -29.188 1.00 92.12 298 SER A CA 1
ATOM 2462 C C . SER A 1 298 ? 11.086 6.119 -29.709 1.00 92.12 298 SER A C 1
ATOM 2464 O O . SER A 1 298 ? 11.309 7.316 -29.531 1.00 92.12 298 SER A O 1
ATOM 2466 N N . THR A 1 299 ? 9.977 5.690 -30.301 1.00 93.94 299 THR A N 1
ATOM 2467 C CA . THR A 1 299 ? 8.856 6.576 -30.615 1.00 93.94 299 THR A CA 1
ATOM 2468 C C . THR A 1 299 ? 7.911 6.628 -29.425 1.00 93.94 299 THR A C 1
ATOM 2470 O O . THR A 1 299 ? 7.503 5.594 -28.893 1.00 93.94 299 THR A O 1
ATOM 2473 N N . GLN A 1 300 ? 7.537 7.833 -29.005 1.00 94.06 300 GLN A N 1
ATOM 2474 C CA . GLN A 1 300 ? 6.531 8.006 -27.969 1.00 94.06 300 GLN A CA 1
ATOM 2475 C C . GLN A 1 300 ? 5.132 7.786 -28.557 1.00 94.06 300 GLN A C 1
ATOM 2477 O O . GLN A 1 300 ? 4.721 8.492 -29.474 1.00 94.06 300 GLN A O 1
ATOM 2482 N N . ILE A 1 301 ? 4.399 6.807 -28.026 1.00 93.12 301 ILE A N 1
ATOM 2483 C CA . ILE A 1 301 ? 3.057 6.436 -28.507 1.00 93.12 301 ILE A CA 1
ATOM 2484 C C . ILE A 1 301 ? 1.967 7.099 -27.658 1.00 93.12 301 ILE A C 1
ATOM 2486 O O . ILE A 1 301 ? 0.941 7.541 -28.180 1.00 93.12 301 ILE A O 1
ATOM 2490 N N . LYS A 1 302 ? 2.201 7.193 -26.346 1.00 92.00 302 LYS A N 1
ATOM 2491 C CA . LYS A 1 302 ? 1.386 7.929 -25.368 1.00 92.00 302 LYS A CA 1
ATOM 2492 C C . LYS A 1 302 ? 2.293 8.590 -24.336 1.00 92.00 302 LYS A C 1
ATOM 2494 O O . LYS A 1 302 ? 3.507 8.373 -24.347 1.00 92.00 302 LYS A O 1
ATOM 2499 N N . GLU A 1 303 ? 1.737 9.412 -23.450 1.00 91.62 303 GLU A N 1
ATOM 2500 C CA . GLU A 1 303 ? 2.527 10.000 -22.372 1.00 91.62 303 GLU A CA 1
ATOM 2501 C C . GLU A 1 303 ? 3.231 8.889 -21.572 1.00 91.62 303 GLU A C 1
ATOM 2503 O O . GLU A 1 303 ? 2.591 7.956 -21.090 1.00 91.62 303 GLU A O 1
ATOM 2508 N N . ASN A 1 304 ? 4.569 8.945 -21.528 1.00 92.00 304 ASN A N 1
ATOM 2509 C CA . ASN A 1 304 ? 5.436 7.985 -20.836 1.00 92.00 304 ASN A CA 1
ATOM 2510 C C . ASN A 1 304 ? 5.338 6.511 -21.298 1.00 92.00 304 ASN A C 1
ATOM 2512 O O . ASN A 1 304 ? 5.855 5.624 -20.621 1.00 92.00 304 ASN A O 1
ATOM 2516 N N . LEU A 1 305 ? 4.736 6.247 -22.468 1.00 93.62 305 LEU A N 1
ATOM 2517 C CA . LEU A 1 305 ? 4.722 4.948 -23.155 1.00 93.62 305 LEU A CA 1
ATOM 2518 C C . LEU A 1 305 ? 5.493 5.048 -24.473 1.00 93.62 305 LEU A C 1
ATOM 2520 O O . LEU A 1 305 ? 5.114 5.797 -25.382 1.00 93.62 305 LEU A O 1
ATOM 2524 N N . PHE A 1 306 ? 6.530 4.230 -24.599 1.00 93.69 306 PHE A N 1
ATOM 2525 C CA . PHE A 1 306 ? 7.457 4.258 -25.720 1.00 93.69 306 PHE A CA 1
ATOM 2526 C C . PHE A 1 306 ? 7.504 2.909 -26.432 1.00 93.69 306 PHE A C 1
ATOM 2528 O O . PHE A 1 306 ? 7.457 1.851 -25.800 1.00 93.69 306 PHE A O 1
ATOM 2535 N N . PHE A 1 307 ? 7.633 2.962 -27.753 1.00 92.00 307 PHE A N 1
ATOM 2536 C CA . PHE A 1 307 ? 7.893 1.810 -28.602 1.00 92.00 307 PHE A CA 1
ATOM 2537 C C . PHE A 1 307 ? 9.310 1.904 -29.163 1.00 92.00 307 PHE A C 1
ATOM 2539 O O . PHE A 1 307 ? 9.631 2.825 -29.919 1.00 92.00 307 PHE A O 1
ATOM 2546 N N . PHE A 1 308 ? 10.153 0.954 -28.776 1.00 89.44 308 PHE A N 1
ATOM 2547 C CA . PHE A 1 308 ? 11.491 0.792 -29.319 1.00 89.44 308 PHE A CA 1
ATOM 2548 C C . PHE A 1 308 ? 11.429 -0.125 -30.539 1.00 89.44 308 PHE A C 1
ATOM 2550 O O . PHE A 1 308 ? 10.887 -1.230 -30.459 1.00 89.44 308 PHE A O 1
ATOM 2557 N N . SER A 1 309 ? 12.047 0.296 -31.641 1.00 87.88 309 SER A N 1
ATOM 2558 C CA . SER A 1 309 ? 12.285 -0.556 -32.807 1.00 87.88 309 SER A CA 1
ATOM 2559 C C . SER A 1 309 ? 13.730 -0.415 -33.254 1.00 87.88 309 SER A C 1
ATOM 2561 O O . SER A 1 309 ? 14.248 0.697 -33.363 1.00 87.88 309 SER A O 1
ATOM 2563 N N . TYR A 1 310 ? 14.370 -1.540 -33.575 1.00 83.31 310 TYR A N 1
ATOM 2564 C CA . TYR A 1 310 ? 15.732 -1.581 -34.114 1.00 83.31 310 TYR A CA 1
ATOM 2565 C C . TYR A 1 310 ? 15.946 -0.654 -35.323 1.00 83.31 310 TYR A C 1
ATOM 2567 O O . TYR A 1 310 ? 17.070 -0.222 -35.566 1.00 83.31 310 TYR A O 1
ATOM 2575 N N . LYS A 1 311 ? 14.888 -0.334 -36.081 1.00 85.25 311 LYS A N 1
ATOM 2576 C CA . LYS A 1 311 ? 14.957 0.558 -37.248 1.00 85.25 311 LYS A CA 1
ATOM 2577 C C . LYS A 1 311 ? 15.401 1.972 -36.879 1.00 85.25 311 LYS A C 1
ATOM 2579 O O . LYS A 1 311 ? 16.153 2.572 -37.636 1.00 85.25 311 LYS A O 1
ATOM 2584 N N . ALA A 1 312 ? 15.024 2.450 -35.692 1.00 83.44 312 ALA A N 1
ATOM 2585 C CA . ALA A 1 312 ? 15.409 3.771 -35.201 1.00 83.44 312 ALA A CA 1
ATOM 2586 C C . ALA A 1 312 ? 16.930 3.919 -35.001 1.00 83.44 312 ALA A C 1
ATOM 2588 O O . ALA A 1 312 ? 17.435 5.036 -34.951 1.00 83.44 312 ALA A O 1
ATOM 2589 N N . LEU A 1 313 ? 17.669 2.805 -34.914 1.00 80.38 313 LEU A N 1
ATOM 2590 C CA . LEU A 1 313 ? 19.129 2.812 -34.796 1.00 80.38 313 LEU A CA 1
ATOM 2591 C C . LEU A 1 313 ? 19.848 3.075 -36.129 1.00 80.38 313 LEU A C 1
ATOM 2593 O O . LEU A 1 313 ? 21.023 3.416 -36.105 1.00 80.38 313 LEU A O 1
ATOM 2597 N N . ASN A 1 314 ? 19.169 2.913 -37.270 1.00 69.81 314 ASN A N 1
ATOM 2598 C CA . ASN A 1 314 ? 19.751 3.128 -38.601 1.00 69.81 314 ASN A CA 1
ATOM 2599 C C . ASN A 1 314 ? 19.492 4.539 -39.158 1.00 69.81 314 ASN A C 1
ATOM 2601 O O . ASN A 1 314 ? 20.011 4.877 -40.218 1.00 69.81 314 ASN A O 1
ATOM 2605 N N . GLU A 1 315 ? 18.651 5.333 -38.492 1.00 59.22 315 GLU A N 1
ATOM 2606 C CA . GLU A 1 315 ? 18.172 6.636 -38.980 1.00 59.22 315 GLU A CA 1
ATOM 2607 C C . GLU A 1 315 ? 18.905 7.837 -38.347 1.00 59.22 315 GLU A C 1
ATOM 2609 O O . GLU A 1 315 ? 18.576 8.983 -38.652 1.00 59.22 315 GLU A O 1
ATOM 2614 N N . LYS A 1 316 ? 19.901 7.594 -37.486 1.00 54.25 316 LYS A N 1
ATOM 2615 C CA . LYS A 1 316 ? 20.739 8.612 -36.829 1.00 54.25 316 LYS A CA 1
ATOM 2616 C C . LYS A 1 316 ? 22.210 8.413 -37.157 1.00 54.25 316 LYS A C 1
ATOM 2618 O O . LYS A 1 316 ? 22.902 9.442 -37.306 1.00 54.25 316 LYS A O 1
#

pLDDT: mean 70.9, std 16.62, range [32.59, 94.12]

Sequence (316 aa):
GYWYIKNIIIYGNPIYPFLFPCWGKYAMDCNTGASFFGEWTTKINLVNIKSIILSLIPGGKPIVIMALLSTFSIFCKKFVKEKKLVVFYLFIFIFELISLRLLSGFYIRYHQHMQILILLSITISSYIFIKSNMFPKFVKIIVAVLFLLSIIRNYIIVVNKTNSLVTLTWNEINYSIGKDDIYNWIKFRLPRVYDAVIWCENPPGGIVSLARYDPDMIWYDDEGYMRSFLINCYYGGQTLDTTSLETIKSSAIEKKIEFWTVTPSKCIEDKEVKSKYWYEGPKETKMRHDNNFVVCNSTQIKENLFFFSYKALNEK

Organism: NCBI:txid1618586

Radius of gyration: 27.48 Å; Cα contacts (8 Å, |Δi|>4): 333; chains: 1; bounding box: 54×38×85 Å

Secondary structure (DSSP, 8-state):
-HHHHHHHHHHSS---TTS----STTHHHHHHHHHHHHTTSB--STTTHHHHHHHH-TT-HHHHHHHHHHHHHTT-TT-HHHHHHHHHHHHHHHHHHHHHHHHT-B-HHHHHHHHHHHHHHHHHHHHHHHH-TTS-HHHHHHHHHHHHHHHHHHHHHHHHHHSSTTT--HHHHHHHTTSS-HHHHHHHHSTTTHHHHHHTTS-TTSSEEEE---HIIIII-GGGGGGGT-SSEE--SS-TTTS-HHHHHHHTTTTT-EEEEE-SPPP--GGG---SSTT--HHHHHHHHHHHHHHHTEEEEETTEEEEEGGGGS--